Protein AF-A0A366E8A3-F1 (afdb_monomer)

Mean predicted aligned error: 4.55 Å

Radius of gyration: 19.35 Å; Cα contacts (8 Å, |Δi|>4): 416; chains: 1; bounding box: 46×33×58 Å

InterPro domains:
  IPR002762 Sirohydrochlorin cobaltochelatase CbiX-like [PF01903] (9-109)
  IPR002762 Sirohydrochlorin cobaltochelatase CbiX-like [PF01903] (133-230)
  IPR050963 Sirohydrochlorin Cobaltochelatase/CbiX [PTHR33542] (3-115)

Nearest PDB structures (foldseek):
  5zta-assembly2_B  TM=9.136E-01  e=1.470E-17  Bacillus subtilis subsp. subtilis str. 168
  6jv6-assembly1_A  TM=9.075E-01  e=2.828E-16  Bacillus spizizenii
  3goq-assembly1_A  TM=7.602E-01  e=5.553E-08  Bacillus subtilis
  2xvz-assembly1_A  TM=6.887E-01  e=7.555E-08  Nitratidesulfovibrio vulgaris str. Hildenborough
  4ry0-assembly1_A  TM=3.778E-01  e=6.226E-05  Rhizobium etli CFN 42

pLDDT: mean 91.55, std 9.11, range [42.22, 98.62]

Sequence (242 aa):
MRAIIYIGHGSRNDQRNQAFINKITPIINNVSFPIQKIAFLEAKPSLMNKIDQCILEGATEIIVVPIFLLPGIHVNQDIPAIINEKKTQYPSLTVYYAPPFNDADDLIEDITERIATIPKVIGEDKAIIVISHGSRNTKALVVFERLITKLQKHLHGNSVFPAYLKSQEPSLEQCLTDLENGSYKDIIVVPHFFNTTMFPKKIETIVGEANFHHVAIAPAIEFNEKIEQVIKKQIALASKVQ

Secondary structure (DSSP, 8-state):
-EEEEEEE---S-HHHHHHHHHHHHHHHHTS--SEEEEEESSSSSBHHHHHHHHHHTT-SEEEEEE--SS--HIIIIIHHHHHHHHHHH-TT-EEEE----TT-HHHHHHHHHHHHHS---S-S-EEEEEEE---S-HHHHHHHHHHHHHHHHHSTTSEEEEEESSSSSSBHHHHHHHHHTSS--EEEEEE-SBTTSSHHHHHHHHHHT---SEEEEPPPB-SSHHHHHHHHHHHHHHHT--

Structure (mmCIF, N/CA/C/O backbone):
data_AF-A0A366E8A3-F1
#
_entry.id   AF-A0A366E8A3-F1
#
loop_
_atom_site.group_PDB
_atom_site.id
_atom_site.type_symbol
_atom_site.label_atom_id
_atom_site.label_alt_id
_atom_site.label_comp_id
_atom_site.label_asym_id
_atom_site.label_entity_id
_atom_site.label_seq_id
_atom_site.pdbx_PDB_ins_code
_atom_site.Cartn_x
_atom_site.Cartn_y
_atom_site.Cartn_z
_atom_site.occupancy
_atom_site.B_iso_or_equiv
_atom_site.auth_seq_id
_atom_site.auth_comp_id
_atom_site.auth_asym_id
_atom_site.auth_atom_id
_atom_site.pdbx_PDB_model_num
ATOM 1 N N . MET A 1 1 ? -21.690 -1.536 18.074 1.00 90.25 1 MET A N 1
ATOM 2 C CA . MET A 1 1 ? -21.484 -0.602 16.938 1.00 90.25 1 MET A CA 1
ATOM 3 C C . MET A 1 1 ? -20.059 -0.757 16.430 1.00 90.25 1 MET A C 1
ATOM 5 O O . MET A 1 1 ? -19.175 -0.976 17.253 1.00 90.25 1 MET A O 1
ATOM 9 N N . ARG A 1 2 ? -19.834 -0.673 15.112 1.00 93.69 2 ARG A N 1
ATOM 10 C CA . ARG A 1 2 ? -18.522 -0.925 14.499 1.00 93.69 2 ARG A CA 1
ATOM 11 C C . ARG A 1 2 ? -17.897 0.354 13.944 1.00 93.69 2 ARG A C 1
ATOM 13 O O . ARG A 1 2 ? -18.584 1.126 13.282 1.00 93.69 2 ARG A O 1
ATOM 20 N N . ALA A 1 3 ? -16.604 0.542 14.182 1.00 97.62 3 ALA A N 1
ATOM 21 C CA . ALA A 1 3 ? -15.810 1.632 13.624 1.00 97.62 3 ALA A CA 1
ATOM 22 C C . ALA A 1 3 ? -14.725 1.119 12.667 1.00 97.62 3 ALA A C 1
ATOM 24 O O . ALA A 1 3 ? -14.292 -0.029 12.772 1.00 97.62 3 ALA A O 1
ATOM 25 N N . ILE A 1 4 ? -14.246 1.989 11.776 1.00 98.31 4 ILE A N 1
ATOM 26 C CA . ILE A 1 4 ? -13.041 1.761 10.969 1.00 98.31 4 ILE A CA 1
ATOM 27 C C . ILE A 1 4 ? -11.968 2.783 11.336 1.00 98.31 4 ILE A C 1
ATOM 29 O O . ILE A 1 4 ? -12.243 3.979 11.450 1.00 98.31 4 ILE A O 1
ATOM 33 N N . ILE A 1 5 ? -10.729 2.312 11.477 1.00 98.62 5 ILE A N 1
ATOM 34 C CA . ILE A 1 5 ? -9.543 3.160 11.568 1.00 98.62 5 ILE A CA 1
ATOM 35 C C . ILE A 1 5 ? -8.620 2.851 10.389 1.00 98.62 5 ILE A C 1
ATOM 37 O O . ILE A 1 5 ? -8.046 1.766 10.314 1.00 98.62 5 ILE A O 1
ATOM 41 N N . TYR A 1 6 ? -8.445 3.822 9.497 1.00 98.50 6 TYR A N 1
ATOM 42 C CA . TYR A 1 6 ? -7.476 3.768 8.404 1.00 98.50 6 TYR A CA 1
ATOM 43 C C . TYR A 1 6 ? -6.125 4.251 8.916 1.00 98.50 6 TYR A C 1
ATOM 45 O O . TYR A 1 6 ? -6.011 5.394 9.364 1.00 98.50 6 TYR A O 1
ATOM 53 N N . ILE A 1 7 ? -5.108 3.395 8.869 1.00 98.25 7 ILE A N 1
ATOM 54 C CA . ILE A 1 7 ? -3.785 3.713 9.407 1.00 98.25 7 ILE A CA 1
ATOM 55 C C . ILE A 1 7 ? -2.732 3.807 8.308 1.00 98.25 7 ILE A C 1
ATOM 57 O O . ILE A 1 7 ? -2.467 2.837 7.602 1.00 98.25 7 ILE A O 1
ATOM 61 N N . GLY A 1 8 ? -2.118 4.983 8.182 1.00 95.94 8 GLY A N 1
ATOM 62 C CA . GLY A 1 8 ? -0.930 5.205 7.358 1.00 95.94 8 GLY A CA 1
ATOM 63 C C . GLY A 1 8 ? 0.358 5.205 8.186 1.00 95.94 8 GLY A C 1
ATOM 64 O O . GLY A 1 8 ? 0.331 5.218 9.416 1.00 95.94 8 GLY A O 1
ATOM 65 N N . HIS A 1 9 ? 1.509 5.253 7.516 1.00 93.19 9 HIS A N 1
ATOM 66 C CA . HIS A 1 9 ? 2.812 5.333 8.189 1.00 93.19 9 HIS A CA 1
ATOM 67 C C . HIS A 1 9 ? 2.958 6.613 9.024 1.00 93.19 9 HIS A C 1
ATOM 69 O O . HIS A 1 9 ? 3.342 6.565 10.186 1.00 93.19 9 HIS A O 1
ATOM 75 N N . GLY A 1 10 ? 2.592 7.759 8.447 1.00 91.38 10 GLY A N 1
ATOM 76 C CA . GLY A 1 10 ? 2.854 9.070 9.036 1.00 91.38 10 GLY A CA 1
ATOM 77 C C . GLY A 1 10 ? 4.256 9.580 8.716 1.00 91.38 10 GLY A C 1
ATOM 78 O O . GLY A 1 10 ? 5.196 8.818 8.493 1.00 91.38 10 GLY A O 1
ATOM 79 N N . SER A 1 11 ? 4.381 10.898 8.652 1.00 89.69 11 SER A N 1
ATOM 80 C CA . SER A 1 11 ? 5.616 11.624 8.398 1.00 89.69 11 SER A CA 1
ATOM 81 C C . SER A 1 11 ? 5.866 12.633 9.510 1.00 89.69 11 SER A C 1
ATOM 83 O O . SER A 1 11 ? 4.931 13.184 10.081 1.00 89.69 11 SER A O 1
ATOM 85 N N . ARG A 1 12 ? 7.136 12.965 9.752 1.00 89.88 12 ARG A N 1
ATOM 86 C CA . ARG A 1 12 ? 7.507 14.122 10.586 1.00 89.88 12 ARG A CA 1
ATOM 87 C C . ARG A 1 12 ? 7.116 15.462 9.951 1.00 89.88 12 ARG A C 1
ATOM 89 O O . ARG A 1 12 ? 7.162 16.485 10.618 1.00 89.88 12 ARG A O 1
ATOM 96 N N . ASN A 1 13 ? 6.792 15.469 8.655 1.00 90.00 13 ASN A N 1
ATOM 97 C CA . ASN A 1 13 ? 6.285 16.643 7.960 1.00 90.00 13 ASN A CA 1
ATOM 98 C C . ASN A 1 13 ? 4.749 16.615 7.953 1.00 90.00 13 ASN A C 1
ATOM 100 O O . ASN A 1 13 ? 4.142 15.828 7.223 1.00 90.00 13 ASN A O 1
ATOM 104 N N . ASP A 1 14 ? 4.135 17.519 8.713 1.00 90.44 14 ASP A N 1
ATOM 105 C CA . ASP A 1 14 ? 2.680 17.604 8.851 1.00 90.44 14 ASP A CA 1
ATOM 106 C C . ASP A 1 14 ? 1.952 17.937 7.546 1.00 90.44 14 ASP A C 1
ATOM 108 O O . ASP A 1 14 ? 0.846 17.448 7.327 1.00 90.44 14 ASP A O 1
ATOM 112 N N . GLN A 1 15 ? 2.578 18.668 6.617 1.00 91.19 15 GLN A N 1
ATOM 113 C CA . GLN A 1 15 ? 1.983 18.916 5.300 1.00 91.19 15 GLN A CA 1
ATOM 114 C C . GLN A 1 15 ? 1.815 17.614 4.508 1.00 91.19 15 GLN A C 1
ATOM 116 O O . GLN A 1 15 ? 0.834 17.458 3.784 1.00 91.19 15 GLN A O 1
ATOM 121 N N . ARG A 1 16 ? 2.723 16.639 4.674 1.00 89.94 16 ARG A N 1
ATOM 122 C CA . ARG A 1 16 ? 2.580 15.311 4.048 1.00 89.94 16 ARG A CA 1
ATOM 123 C C . ARG A 1 16 ? 1.467 14.496 4.691 1.00 89.94 16 ARG A C 1
ATOM 125 O O . ARG A 1 16 ? 0.736 13.814 3.977 1.00 89.94 16 ARG A O 1
ATOM 132 N N . ASN A 1 17 ? 1.316 14.589 6.012 1.00 92.75 17 ASN A N 1
ATOM 133 C CA . ASN A 1 17 ? 0.209 13.951 6.727 1.00 92.75 17 ASN A CA 1
ATOM 134 C C . ASN A 1 17 ? -1.133 14.535 6.269 1.00 92.75 17 ASN A C 1
ATOM 136 O O . ASN A 1 17 ? -2.058 13.785 5.964 1.00 92.75 17 ASN A O 1
ATOM 140 N N . GLN A 1 18 ? -1.217 15.860 6.132 1.00 93.88 18 GLN A N 1
ATOM 141 C CA . GLN A 1 18 ? -2.414 16.527 5.630 1.00 93.88 18 GLN A CA 1
ATOM 142 C C . GLN A 1 18 ? -2.702 16.169 4.169 1.00 93.88 18 GLN A C 1
ATOM 144 O O . GLN A 1 18 ? -3.848 15.900 3.823 1.00 93.88 18 GLN A O 1
ATOM 149 N N . ALA A 1 19 ? -1.678 16.100 3.313 1.00 92.31 19 ALA A N 1
ATOM 150 C CA . ALA A 1 19 ? -1.839 15.655 1.931 1.00 92.31 19 ALA A CA 1
ATOM 151 C C . ALA A 1 19 ? -2.367 14.214 1.854 1.00 92.31 19 ALA A C 1
ATOM 153 O O . ALA A 1 19 ? -3.270 13.940 1.069 1.00 92.31 19 ALA A O 1
ATOM 154 N N . PHE A 1 20 ? -1.861 13.3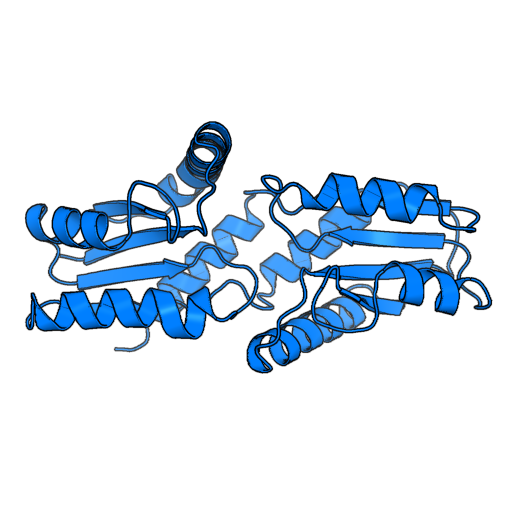05 2.696 1.00 93.50 20 PHE A N 1
ATOM 155 C CA . PHE A 1 20 ? -2.395 11.946 2.806 1.00 93.50 20 PHE A CA 1
ATOM 156 C C . PHE A 1 20 ? -3.871 11.953 3.226 1.00 93.50 20 PHE A C 1
ATOM 158 O O . PHE A 1 20 ? -4.682 11.312 2.565 1.00 93.50 20 PHE A O 1
ATOM 165 N N . ILE A 1 21 ? -4.233 12.714 4.269 1.00 95.44 21 ILE A N 1
ATOM 166 C CA . ILE A 1 21 ? -5.628 12.858 4.724 1.00 95.44 21 ILE A CA 1
ATOM 167 C C . ILE A 1 21 ? -6.515 13.359 3.581 1.00 95.44 21 ILE A C 1
ATOM 169 O O . ILE A 1 21 ? -7.556 12.764 3.311 1.00 95.44 21 ILE A O 1
ATOM 173 N N . ASN A 1 22 ? -6.093 14.407 2.875 1.00 95.06 22 ASN A N 1
ATOM 174 C CA . ASN A 1 22 ? -6.856 14.985 1.770 1.00 95.06 22 ASN A CA 1
ATOM 175 C C . ASN A 1 22 ? -7.056 13.982 0.626 1.00 95.06 22 ASN A C 1
ATOM 177 O O . ASN A 1 22 ? -8.129 13.953 0.034 1.00 95.06 22 ASN A O 1
ATOM 181 N N . LYS A 1 23 ? -6.048 13.150 0.330 1.00 93.94 23 LYS A N 1
ATOM 182 C CA . LYS A 1 23 ? -6.125 12.135 -0.729 1.00 93.94 23 LYS A CA 1
ATOM 183 C C . LYS A 1 23 ? -6.989 10.929 -0.344 1.00 93.94 23 LYS A C 1
ATOM 185 O O . LYS A 1 23 ? -7.715 10.420 -1.187 1.00 93.94 23 LYS A O 1
ATOM 190 N N . ILE A 1 24 ? -6.940 10.474 0.910 1.00 94.62 24 ILE A N 1
ATOM 191 C CA . ILE A 1 24 ? -7.701 9.292 1.349 1.00 94.62 24 ILE A CA 1
ATOM 192 C C . ILE A 1 24 ? -9.156 9.613 1.720 1.00 94.62 24 ILE A C 1
ATOM 194 O O . ILE A 1 24 ? -10.019 8.747 1.604 1.00 94.62 24 ILE A O 1
ATOM 198 N N . THR A 1 25 ? -9.453 10.848 2.143 1.00 95.94 25 THR A N 1
ATOM 199 C CA . THR A 1 25 ? -10.801 11.248 2.592 1.00 95.94 25 THR A CA 1
ATOM 200 C C . THR A 1 25 ? -11.899 10.967 1.551 1.00 95.94 25 THR A C 1
ATOM 202 O O . THR A 1 25 ? -12.900 10.355 1.920 1.00 95.94 25 THR A O 1
ATOM 205 N N . PRO A 1 26 ? -11.742 11.323 0.258 1.00 95.69 26 PRO A N 1
ATOM 206 C CA . PRO A 1 26 ? -12.745 11.013 -0.763 1.00 95.69 26 PRO A CA 1
ATOM 207 C C . PRO A 1 26 ? -13.031 9.513 -0.901 1.00 95.69 26 PRO A C 1
ATOM 209 O O . PRO A 1 26 ? -14.185 9.124 -1.035 1.00 95.69 26 PRO A O 1
ATOM 212 N N . ILE A 1 27 ? -11.999 8.672 -0.796 1.00 94.19 27 ILE A N 1
ATOM 213 C CA . ILE A 1 27 ? -12.127 7.213 -0.902 1.00 94.19 27 ILE A CA 1
ATOM 214 C C . ILE A 1 27 ? -12.911 6.639 0.278 1.00 94.19 27 ILE A C 1
ATOM 216 O O . ILE A 1 27 ? -13.810 5.821 0.096 1.00 94.19 27 ILE A O 1
ATOM 220 N N . ILE A 1 28 ? -12.596 7.064 1.503 1.00 94.06 28 ILE A N 1
ATOM 221 C CA . ILE A 1 28 ? -13.263 6.519 2.696 1.00 94.06 28 ILE A CA 1
ATOM 222 C C . ILE A 1 28 ? -14.695 7.043 2.844 1.00 94.06 28 ILE A C 1
ATOM 224 O O . ILE A 1 28 ? -15.533 6.365 3.430 1.00 94.06 28 ILE A O 1
ATOM 228 N N . ASN A 1 29 ? -15.018 8.195 2.247 1.00 94.75 29 ASN A N 1
ATOM 229 C CA . ASN A 1 29 ? -16.398 8.674 2.151 1.00 94.75 29 ASN A CA 1
ATOM 230 C C . ASN A 1 29 ? -17.278 7.756 1.282 1.00 94.75 29 ASN A C 1
ATOM 232 O O . ASN A 1 29 ? -18.487 7.700 1.493 1.00 94.75 29 ASN A O 1
ATOM 236 N N . ASN A 1 30 ? -16.681 6.986 0.365 1.00 93.81 30 ASN A N 1
ATOM 237 C CA . ASN A 1 30 ? -17.377 5.967 -0.429 1.00 93.81 30 ASN A CA 1
ATOM 238 C C . ASN A 1 30 ? -17.551 4.629 0.319 1.00 93.81 30 ASN A C 1
ATOM 240 O O . ASN A 1 30 ? -18.045 3.648 -0.250 1.00 93.81 30 ASN A O 1
ATOM 244 N N . VAL A 1 31 ? -17.140 4.564 1.590 1.00 91.56 31 VAL A N 1
ATOM 245 C CA . VAL A 1 31 ? -17.322 3.422 2.489 1.00 91.56 31 VAL A CA 1
ATOM 246 C C . VAL A 1 31 ? -18.363 3.793 3.546 1.00 91.56 31 VAL A C 1
ATOM 248 O O . VAL A 1 31 ? -18.169 4.708 4.340 1.00 91.56 31 VAL A O 1
ATOM 251 N N . SER A 1 32 ? -19.484 3.069 3.586 1.00 90.94 32 SER A N 1
ATOM 252 C CA . SER A 1 32 ? -20.578 3.356 4.523 1.00 90.94 32 SER A CA 1
ATOM 253 C C . SER A 1 32 ? -20.322 2.737 5.900 1.00 90.94 32 SER A C 1
ATOM 255 O O . SER A 1 32 ? -20.681 1.584 6.137 1.00 90.94 32 SER A O 1
ATOM 257 N N . PHE A 1 33 ? -19.736 3.508 6.820 1.00 91.94 33 PHE A N 1
ATOM 258 C CA . PHE A 1 33 ? -19.546 3.130 8.226 1.00 91.94 33 PHE A CA 1
ATOM 259 C C . PHE A 1 33 ? -19.920 4.275 9.177 1.00 91.94 33 PHE A C 1
ATOM 261 O O . PHE A 1 33 ? -19.624 5.429 8.869 1.00 91.94 33 PHE A O 1
ATOM 268 N N . PRO A 1 34 ? -20.520 3.975 10.349 1.00 91.00 34 PRO A N 1
ATOM 269 C CA . PRO A 1 34 ? -21.012 5.004 11.267 1.00 91.00 34 PRO A CA 1
ATOM 270 C C . PRO A 1 34 ? -19.879 5.790 11.937 1.00 91.00 34 PRO A C 1
ATOM 272 O O . PRO A 1 34 ? -20.037 6.972 12.218 1.00 91.00 34 PRO A O 1
ATOM 275 N N . ILE A 1 35 ? -18.732 5.146 12.178 1.00 97.19 35 ILE A N 1
ATOM 276 C CA . ILE A 1 35 ? -17.550 5.773 12.770 1.00 97.19 35 ILE A CA 1
ATOM 277 C C . ILE A 1 35 ? -16.345 5.442 11.896 1.00 97.19 35 ILE A C 1
ATOM 279 O O . ILE A 1 35 ? -16.004 4.273 11.706 1.00 97.19 35 ILE A O 1
ATOM 283 N N . GLN A 1 36 ? -15.685 6.478 11.386 1.00 98.12 36 GLN A N 1
ATOM 284 C CA . GLN A 1 36 ? -14.479 6.359 10.571 1.00 98.12 36 GLN A CA 1
ATOM 285 C C . GLN A 1 36 ? -13.419 7.339 11.068 1.00 98.12 36 GLN A C 1
ATOM 287 O O . GLN A 1 36 ? -13.708 8.517 11.287 1.00 98.12 36 GLN A O 1
ATOM 292 N N . LYS A 1 37 ? -12.186 6.865 11.261 1.00 98.31 37 LYS A N 1
ATOM 293 C CA . LYS A 1 37 ? -11.049 7.692 11.689 1.00 98.31 37 LYS A CA 1
ATOM 294 C C . LYS A 1 37 ? -9.823 7.417 10.825 1.00 98.31 37 LYS A C 1
ATOM 296 O O . LYS A 1 37 ? -9.598 6.294 10.388 1.00 98.31 37 LYS A O 1
ATOM 301 N N . ILE A 1 38 ? -8.993 8.441 10.648 1.00 98.38 38 ILE A N 1
ATOM 302 C CA . ILE A 1 38 ? -7.642 8.311 10.093 1.00 98.38 38 ILE A CA 1
ATOM 303 C C . ILE A 1 38 ? -6.648 8.401 11.249 1.00 98.38 38 ILE A C 1
ATOM 305 O O . ILE A 1 38 ? -6.788 9.266 12.121 1.00 98.38 38 ILE A O 1
ATOM 309 N N . ALA A 1 39 ? -5.664 7.509 11.248 1.00 98.44 39 ALA A N 1
ATOM 310 C CA . ALA A 1 39 ? -4.560 7.471 12.190 1.00 98.44 39 ALA A CA 1
ATOM 311 C C . ALA A 1 39 ? -3.222 7.319 11.458 1.00 98.44 39 ALA A C 1
ATOM 313 O O . ALA A 1 39 ? -3.156 6.887 10.305 1.00 98.44 39 ALA A O 1
ATOM 314 N N . PHE A 1 40 ? -2.144 7.626 12.164 1.00 98.00 40 PHE A N 1
ATOM 315 C CA . PHE A 1 40 ? -0.785 7.373 11.722 1.00 98.00 40 PHE A CA 1
ATOM 316 C C . PHE A 1 40 ? -0.028 6.553 12.760 1.00 98.00 40 PHE A C 1
ATOM 318 O O . PHE A 1 40 ? -0.296 6.646 13.961 1.00 98.00 40 PHE A O 1
ATOM 325 N N . LEU A 1 41 ? 0.918 5.749 12.281 1.00 96.69 41 LEU A N 1
ATOM 326 C CA . LEU A 1 41 ? 1.792 4.962 13.141 1.00 96.69 41 LEU A CA 1
ATOM 327 C C . LEU A 1 41 ? 2.869 5.840 13.798 1.00 96.69 41 LEU A C 1
ATOM 329 O O . LEU A 1 41 ? 3.029 5.811 15.013 1.00 96.69 41 LEU A O 1
ATOM 333 N N . GLU A 1 42 ? 3.557 6.663 13.005 1.00 95.06 42 GLU A N 1
ATOM 334 C CA . GLU A 1 42 ? 4.693 7.495 13.433 1.00 95.06 42 GLU A CA 1
ATOM 335 C C . GLU A 1 42 ? 4.382 9.002 13.451 1.00 95.06 42 GLU A C 1
ATOM 337 O O . GLU A 1 42 ? 5.281 9.842 13.518 1.00 95.06 42 GLU A O 1
ATOM 342 N N . ALA A 1 43 ? 3.105 9.370 13.363 1.00 95.94 43 ALA A N 1
ATOM 343 C CA . ALA A 1 43 ? 2.665 10.760 13.402 1.00 95.94 43 ALA A CA 1
ATOM 344 C C . ALA A 1 43 ? 1.349 10.907 14.172 1.00 95.94 43 ALA A C 1
ATOM 346 O O . ALA A 1 43 ? 0.784 9.941 14.689 1.00 95.94 43 ALA A O 1
ATOM 347 N N . LYS A 1 44 ? 0.854 12.144 14.260 1.00 94.75 44 LYS A N 1
ATOM 348 C CA . LYS A 1 44 ? -0.449 12.443 14.853 1.00 94.75 44 LYS A CA 1
ATOM 349 C C . LYS A 1 44 ? -1.505 12.657 13.761 1.00 94.75 44 LYS A C 1
ATOM 351 O O . LYS A 1 44 ? -1.186 13.233 12.725 1.00 94.75 44 LYS A O 1
ATOM 356 N N . PRO A 1 45 ? -2.761 12.246 14.002 1.00 96.69 45 PRO A N 1
ATOM 357 C CA . PRO A 1 45 ? -3.231 11.549 15.205 1.00 96.69 45 PRO A CA 1
ATOM 358 C C . PRO A 1 45 ? -2.774 10.079 15.268 1.00 96.69 45 PRO A C 1
ATOM 360 O O . PRO A 1 45 ? -2.768 9.395 14.252 1.00 96.69 45 PRO A O 1
ATOM 363 N N . SER A 1 46 ? -2.416 9.591 16.461 1.00 97.94 46 SER A N 1
ATOM 364 C CA . SER A 1 46 ? -1.914 8.222 16.655 1.00 97.94 46 SER A CA 1
ATOM 365 C C . SER A 1 46 ? -3.034 7.176 16.659 1.00 97.94 46 SER A C 1
ATOM 367 O O . SER A 1 46 ? -4.185 7.482 16.987 1.00 97.94 46 SER A O 1
ATOM 369 N N . LEU A 1 47 ? -2.683 5.919 16.364 1.00 98.38 47 LEU A N 1
ATOM 370 C CA . LEU A 1 47 ? -3.613 4.785 16.443 1.00 98.38 47 LEU A CA 1
ATOM 371 C C . LEU A 1 47 ? -4.243 4.639 17.833 1.00 98.38 47 LEU A C 1
ATOM 373 O O . LEU A 1 47 ? -5.459 4.498 17.931 1.00 98.38 47 LEU A O 1
ATOM 377 N N . MET A 1 48 ? -3.439 4.736 18.897 1.00 97.44 48 MET A N 1
ATOM 378 C CA . MET A 1 48 ? -3.932 4.656 20.277 1.00 97.44 48 MET A CA 1
ATOM 379 C C . MET A 1 48 ? -5.044 5.671 20.545 1.00 97.44 48 MET A C 1
ATOM 381 O O . MET A 1 48 ? -6.121 5.292 20.998 1.00 97.44 48 MET A O 1
ATOM 385 N N . ASN A 1 49 ? -4.815 6.937 20.186 1.00 97.94 49 ASN A N 1
ATOM 386 C CA . ASN A 1 49 ? -5.789 8.000 20.420 1.00 97.94 49 ASN A CA 1
ATOM 387 C C . ASN A 1 49 ? -7.068 7.788 19.602 1.00 97.94 49 ASN A C 1
ATOM 389 O O . ASN A 1 49 ? -8.156 8.137 20.053 1.00 97.94 49 ASN A O 1
ATOM 393 N N . LYS A 1 50 ? -6.959 7.246 18.382 1.00 98.44 50 LYS A N 1
ATOM 394 C CA . LYS A 1 50 ? -8.130 6.984 17.537 1.00 98.44 50 LYS A CA 1
ATOM 395 C C . LYS A 1 50 ? -8.948 5.788 18.001 1.00 98.44 50 LYS A C 1
ATOM 397 O O . LYS A 1 50 ? -10.166 5.843 17.869 1.00 98.44 50 LYS A O 1
ATOM 402 N N . ILE A 1 51 ? -8.319 4.774 18.592 1.00 98.44 51 ILE A N 1
ATOM 403 C CA . ILE A 1 51 ? -9.041 3.683 19.255 1.00 98.44 51 ILE A CA 1
ATOM 404 C C . ILE A 1 51 ? -9.887 4.241 20.405 1.00 98.44 51 ILE A C 1
ATOM 406 O O . ILE A 1 51 ? -11.090 3.993 20.434 1.00 98.44 51 ILE A O 1
ATOM 410 N N . ASP A 1 52 ? -9.304 5.075 21.272 1.00 98.12 52 ASP A N 1
ATOM 411 C CA . ASP A 1 52 ? -10.033 5.679 22.398 1.00 98.12 52 ASP A CA 1
ATOM 412 C C . ASP A 1 52 ? -11.208 6.543 21.927 1.00 98.12 52 ASP A C 1
ATOM 414 O O . ASP A 1 52 ? -12.309 6.445 22.462 1.00 98.12 52 ASP A O 1
ATOM 418 N N . GLN A 1 53 ? -11.008 7.348 20.879 1.00 98.25 53 GLN A N 1
ATOM 419 C CA . GLN A 1 53 ? -12.082 8.157 20.293 1.00 98.25 53 GLN A CA 1
ATOM 420 C C . GLN A 1 53 ? -13.224 7.300 19.738 1.00 98.25 53 GLN A C 1
ATOM 422 O O . GLN A 1 53 ? -14.383 7.625 19.970 1.00 98.25 53 GLN A O 1
ATOM 427 N N . CYS A 1 54 ? -12.923 6.196 19.044 1.00 98.31 54 CYS A N 1
ATOM 428 C CA . CYS A 1 54 ? -13.962 5.283 18.568 1.00 98.31 54 CYS A CA 1
ATOM 429 C C . CYS A 1 54 ? -14.764 4.681 19.731 1.00 98.31 54 CYS A C 1
ATOM 431 O O . CYS A 1 54 ? -15.985 4.591 19.636 1.00 98.31 54 CYS A O 1
ATOM 433 N N . ILE A 1 55 ? -14.100 4.296 20.826 1.00 97.62 55 ILE A N 1
ATOM 434 C CA . ILE A 1 55 ? -14.758 3.743 22.021 1.00 97.62 55 ILE A CA 1
ATOM 435 C C . ILE A 1 55 ? -15.663 4.790 22.678 1.00 97.62 55 ILE A C 1
ATOM 437 O O . ILE A 1 55 ? -16.808 4.485 23.001 1.00 97.62 55 ILE A O 1
ATOM 441 N N . LEU A 1 56 ? -15.183 6.029 22.830 1.00 97.50 56 LEU A N 1
ATOM 442 C CA . LEU A 1 56 ? -15.973 7.145 23.369 1.00 97.50 56 LEU A CA 1
ATOM 443 C C . LEU A 1 56 ? -17.208 7.451 22.513 1.00 97.50 56 LEU A C 1
ATOM 445 O O . LEU A 1 56 ? -18.252 7.814 23.046 1.00 97.50 56 LEU A O 1
ATOM 449 N N . GLU A 1 57 ? -17.108 7.258 21.199 1.00 97.94 57 GLU A N 1
ATOM 450 C CA . GLU A 1 57 ? -18.230 7.373 20.262 1.00 97.94 57 GLU A CA 1
ATOM 451 C C . GLU A 1 57 ? -19.144 6.132 20.261 1.00 97.94 57 GLU A C 1
ATOM 453 O O . GLU A 1 57 ? -20.118 6.099 19.518 1.00 97.94 57 GLU A O 1
ATOM 458 N N . GLY A 1 58 ? -18.879 5.127 21.105 1.00 96.88 58 GLY A N 1
ATOM 459 C CA . GLY A 1 58 ? -19.727 3.950 21.319 1.00 96.88 58 GLY A CA 1
ATOM 460 C C . GLY A 1 58 ? -19.340 2.711 20.505 1.00 96.88 58 GLY A C 1
ATOM 461 O O . GLY A 1 58 ? -20.124 1.760 20.422 1.00 96.88 58 GLY A O 1
ATOM 462 N N . ALA A 1 59 ? -18.165 2.693 19.868 1.00 97.38 59 ALA A N 1
ATOM 463 C CA . ALA A 1 59 ? -17.689 1.516 19.150 1.00 97.38 59 ALA A CA 1
ATOM 464 C C . ALA A 1 59 ? -17.341 0.376 20.121 1.00 97.38 59 ALA A C 1
ATOM 466 O O . ALA A 1 59 ? -16.526 0.526 21.026 1.00 97.38 59 ALA A O 1
ATOM 467 N N . THR A 1 60 ? -17.932 -0.792 19.882 1.00 95.88 60 THR A N 1
ATOM 468 C CA . THR A 1 60 ? -17.626 -2.058 20.575 1.00 95.88 60 THR A CA 1
ATOM 469 C C . THR A 1 60 ? -16.743 -2.965 19.719 1.00 95.88 60 THR A C 1
ATOM 471 O O . THR A 1 60 ? -16.130 -3.909 20.214 1.00 95.88 60 THR A O 1
ATOM 474 N N . GLU A 1 61 ? -16.680 -2.671 18.420 1.00 96.94 61 GLU A N 1
ATOM 475 C CA . GLU A 1 61 ? -15.863 -3.364 17.436 1.00 96.94 61 GLU A CA 1
ATOM 476 C C . GLU A 1 61 ? -15.100 -2.342 16.584 1.00 96.94 61 GLU A C 1
ATOM 478 O O . GLU A 1 61 ? -15.673 -1.339 16.153 1.00 96.94 61 GLU A O 1
ATOM 483 N N . ILE A 1 62 ? -13.826 -2.600 16.294 1.00 98.00 62 ILE A N 1
ATOM 484 C CA . ILE A 1 62 ? -12.993 -1.740 15.444 1.00 98.00 62 ILE A CA 1
ATOM 485 C C . ILE A 1 62 ? -12.333 -2.585 14.357 1.00 98.00 62 ILE A C 1
ATOM 487 O O . ILE A 1 62 ? -11.715 -3.602 14.656 1.00 98.00 62 ILE A O 1
ATOM 491 N N . ILE A 1 63 ? -12.417 -2.149 13.101 1.00 98.19 63 ILE A N 1
ATOM 492 C CA . ILE A 1 63 ? -11.588 -2.670 12.010 1.00 98.19 63 ILE A CA 1
ATOM 493 C C . ILE A 1 63 ? -10.414 -1.712 11.810 1.00 98.19 63 ILE A C 1
ATOM 495 O O . ILE A 1 63 ? -10.609 -0.548 11.461 1.00 98.19 63 ILE A O 1
ATOM 499 N N . VAL A 1 64 ? -9.193 -2.196 12.011 1.00 98.44 64 VAL A N 1
ATOM 500 C CA . VAL A 1 64 ? -7.971 -1.455 11.681 1.00 98.44 64 VAL A CA 1
ATOM 501 C C . VAL A 1 64 ? -7.542 -1.831 10.265 1.00 98.44 64 VAL A C 1
ATOM 503 O O . VAL A 1 64 ? -7.296 -3.004 9.984 1.00 98.44 64 VAL A O 1
ATOM 506 N N . VAL A 1 65 ? -7.461 -0.839 9.376 1.00 98.25 65 VAL A N 1
ATOM 507 C CA . VAL A 1 65 ? -7.161 -1.010 7.948 1.00 98.25 65 VAL A CA 1
ATOM 508 C C . VAL A 1 65 ? -5.818 -0.355 7.619 1.00 98.25 65 VAL A C 1
ATOM 510 O O . VAL A 1 65 ? -5.740 0.877 7.555 1.00 98.25 65 VAL A O 1
ATOM 513 N N . PRO A 1 66 ? -4.741 -1.138 7.435 1.00 97.81 66 PRO A N 1
ATOM 514 C CA . PRO A 1 66 ? -3.433 -0.595 7.105 1.00 97.81 66 PRO A CA 1
ATOM 515 C C . PRO A 1 66 ? -3.362 -0.151 5.639 1.00 97.81 66 PRO A C 1
ATOM 517 O O . PRO A 1 66 ? -3.416 -0.960 4.716 1.00 97.81 66 PRO A O 1
ATOM 520 N N . ILE A 1 67 ? -3.129 1.145 5.425 1.00 96.81 67 ILE A N 1
ATOM 521 C CA . ILE A 1 67 ? -2.846 1.747 4.115 1.00 96.81 67 ILE A CA 1
ATOM 522 C C . ILE A 1 67 ? -1.355 1.584 3.804 1.00 96.81 67 ILE A C 1
ATOM 524 O O . ILE A 1 67 ? -0.572 2.534 3.779 1.00 96.81 67 ILE A O 1
ATOM 528 N N . PHE A 1 68 ? -0.953 0.325 3.652 1.00 95.56 68 PHE A N 1
ATOM 529 C CA . PHE A 1 68 ? 0.422 -0.104 3.425 1.00 95.56 68 PHE A CA 1
ATOM 530 C C . PHE A 1 68 ? 0.467 -1.049 2.231 1.00 95.56 68 PHE A C 1
ATOM 532 O O . PHE A 1 68 ? -0.420 -1.882 2.065 1.00 95.56 68 PHE A O 1
ATOM 539 N N . LEU A 1 69 ? 1.521 -0.944 1.422 1.00 95.56 69 LEU A N 1
ATOM 540 C CA . LEU A 1 69 ? 1.674 -1.781 0.233 1.00 95.56 69 LEU A CA 1
ATOM 541 C C . LEU A 1 69 ? 2.110 -3.208 0.580 1.00 95.56 69 LEU A C 1
ATOM 543 O O . LEU A 1 69 ? 1.532 -4.170 0.093 1.00 95.56 69 LEU A O 1
ATOM 547 N N . LEU A 1 70 ? 3.081 -3.351 1.484 1.00 95.06 70 LEU A N 1
ATOM 548 C CA . LEU A 1 70 ? 3.684 -4.636 1.837 1.00 95.06 70 LEU A CA 1
ATOM 549 C C . LEU A 1 70 ? 3.598 -4.912 3.347 1.00 95.06 70 LEU A C 1
ATOM 551 O O . LEU A 1 70 ? 3.592 -3.970 4.150 1.00 95.06 70 LEU A O 1
ATOM 555 N N . PRO A 1 71 ? 3.594 -6.191 3.769 1.00 93.50 71 PRO A N 1
ATOM 556 C CA . PRO A 1 71 ? 3.533 -6.582 5.173 1.00 93.50 71 PRO A CA 1
ATOM 557 C C . PRO A 1 71 ? 4.921 -6.480 5.826 1.00 93.50 71 PRO A C 1
ATOM 559 O O . PRO A 1 71 ? 5.574 -7.482 6.115 1.00 93.50 71 PRO A O 1
ATOM 562 N N . GLY A 1 72 ? 5.402 -5.254 6.033 1.00 90.69 72 GLY A N 1
ATOM 563 C CA . GLY A 1 72 ? 6.661 -4.978 6.734 1.00 90.69 72 GLY A CA 1
ATOM 564 C C . GLY A 1 72 ? 6.583 -5.199 8.253 1.00 90.69 72 GLY A C 1
ATOM 565 O O . GLY A 1 72 ? 5.612 -5.750 8.774 1.00 90.69 72 GLY A O 1
ATOM 566 N N . ILE A 1 73 ? 7.612 -4.744 8.980 1.00 89.94 73 ILE A N 1
ATOM 567 C CA . ILE A 1 73 ? 7.658 -4.794 10.458 1.00 89.94 73 ILE A CA 1
ATOM 568 C C . ILE A 1 73 ? 6.470 -4.034 11.060 1.00 89.94 73 ILE A C 1
ATOM 570 O O . ILE A 1 73 ? 5.736 -4.608 11.856 1.00 89.94 73 ILE A O 1
ATOM 574 N N . HIS A 1 74 ? 6.198 -2.820 10.577 1.00 91.81 74 HIS A N 1
ATOM 575 C CA . HIS A 1 74 ? 5.071 -1.992 11.018 1.00 91.81 74 HIS A CA 1
ATOM 576 C C . HIS A 1 74 ? 3.723 -2.718 10.996 1.00 91.81 74 HIS A C 1
ATOM 578 O O . HIS A 1 74 ? 2.976 -2.704 11.971 1.00 91.81 74 HIS A O 1
ATOM 584 N N . VAL A 1 75 ? 3.430 -3.402 9.891 1.00 93.75 75 VAL A N 1
ATOM 585 C CA . VAL A 1 75 ? 2.160 -4.111 9.703 1.00 93.75 75 VAL A CA 1
ATOM 586 C C . VAL A 1 75 ? 2.103 -5.387 10.546 1.00 93.75 75 VAL A C 1
ATOM 588 O O . VAL A 1 75 ? 1.042 -5.731 11.057 1.00 93.75 75 VAL A O 1
ATOM 591 N N . ASN A 1 76 ? 3.220 -6.100 10.697 1.00 92.75 76 ASN A N 1
ATOM 592 C CA . ASN A 1 76 ? 3.242 -7.406 11.359 1.00 92.75 76 ASN A CA 1
ATOM 593 C C . ASN A 1 76 ? 3.517 -7.354 12.867 1.00 92.75 76 ASN A C 1
ATOM 595 O O . ASN A 1 76 ? 3.295 -8.359 13.538 1.00 92.75 76 ASN A O 1
ATOM 599 N N . GLN A 1 77 ? 4.049 -6.247 13.384 1.00 94.25 77 GLN A N 1
ATOM 600 C CA . GLN A 1 77 ? 4.521 -6.147 14.767 1.00 94.25 77 GLN A CA 1
ATOM 601 C C . GLN A 1 77 ? 3.995 -4.883 15.444 1.00 94.25 77 GLN A C 1
ATOM 603 O O . GLN A 1 77 ? 3.232 -4.996 16.399 1.00 94.25 77 GLN A O 1
ATOM 608 N N . ASP A 1 78 ? 4.319 -3.698 14.921 1.00 96.56 78 ASP A N 1
ATOM 609 C CA . ASP A 1 78 ? 4.052 -2.439 15.633 1.00 96.56 78 ASP A CA 1
ATOM 610 C C . ASP A 1 78 ? 2.551 -2.146 15.771 1.00 96.56 78 ASP A C 1
ATOM 612 O O . ASP A 1 78 ? 2.061 -1.867 16.865 1.00 96.56 78 ASP A O 1
ATOM 616 N N . ILE A 1 79 ? 1.790 -2.265 14.678 1.00 97.94 79 ILE A N 1
ATOM 617 C CA . ILE A 1 79 ? 0.333 -2.067 14.702 1.00 97.94 79 ILE A CA 1
ATOM 618 C C . ILE A 1 79 ? -0.354 -3.130 15.584 1.00 97.94 79 ILE A C 1
ATOM 620 O O . ILE A 1 79 ? -1.131 -2.747 16.464 1.00 97.94 79 ILE A O 1
ATOM 624 N N . PRO A 1 80 ? -0.067 -4.443 15.435 1.00 97.44 80 PRO A N 1
ATOM 625 C CA . PRO A 1 80 ? -0.574 -5.464 16.351 1.00 97.44 80 PRO A CA 1
ATOM 626 C C . PRO A 1 80 ? -0.233 -5.226 17.826 1.00 97.44 80 PRO A C 1
ATOM 628 O O . PRO A 1 80 ? -1.084 -5.465 18.680 1.00 97.44 80 PRO A O 1
ATOM 631 N N . ALA A 1 81 ? 0.970 -4.738 18.141 1.00 97.88 81 ALA A N 1
ATOM 632 C CA . ALA A 1 81 ? 1.365 -4.433 19.515 1.00 97.88 81 ALA A CA 1
ATOM 633 C C . ALA A 1 81 ? 0.471 -3.341 20.123 1.00 97.88 81 ALA A C 1
ATOM 635 O O . ALA A 1 81 ? -0.081 -3.542 21.204 1.00 97.88 81 ALA A O 1
ATOM 636 N N . ILE A 1 82 ? 0.231 -2.252 19.384 1.00 97.94 82 ILE A N 1
ATOM 637 C CA . ILE A 1 82 ? -0.680 -1.175 19.804 1.00 97.94 82 ILE A CA 1
ATOM 638 C C . ILE A 1 82 ? -2.111 -1.701 20.000 1.00 97.94 82 ILE A C 1
ATOM 640 O O . ILE A 1 82 ? -2.792 -1.344 20.964 1.00 97.94 82 ILE A O 1
ATOM 644 N N . ILE A 1 83 ? -2.586 -2.566 19.098 1.00 97.81 83 ILE A N 1
ATOM 645 C CA . ILE A 1 83 ? -3.913 -3.186 19.215 1.00 97.81 83 ILE A CA 1
ATOM 646 C C . ILE A 1 83 ? -4.003 -4.043 20.488 1.00 97.81 83 ILE A C 1
ATOM 648 O O . ILE A 1 83 ? -4.996 -3.958 21.211 1.00 97.81 83 ILE A O 1
ATOM 652 N N . ASN A 1 84 ? -2.986 -4.856 20.780 1.00 97.62 84 ASN A N 1
ATOM 653 C CA . ASN A 1 84 ? -2.962 -5.735 21.953 1.00 97.62 84 ASN A CA 1
ATOM 654 C C . ASN A 1 84 ? -2.898 -4.954 23.272 1.00 97.62 84 ASN A C 1
ATOM 656 O O . ASN A 1 84 ? -3.567 -5.325 24.240 1.00 97.62 84 ASN A O 1
ATOM 660 N N . GLU A 1 85 ? -2.159 -3.846 23.301 1.00 97.62 85 GLU A N 1
ATOM 661 C CA . GLU A 1 85 ? -2.147 -2.925 24.438 1.00 97.62 85 GLU A CA 1
ATOM 662 C C . GLU A 1 85 ? -3.560 -2.389 24.713 1.00 97.62 85 GLU A C 1
ATOM 664 O O . GLU A 1 85 ? -4.068 -2.485 25.833 1.00 97.62 85 GLU A O 1
ATOM 669 N N . LYS A 1 86 ? -4.267 -1.937 23.669 1.00 96.50 86 LYS A N 1
ATOM 670 C CA . LYS A 1 86 ? -5.647 -1.452 23.805 1.00 96.50 86 LYS A CA 1
ATOM 671 C C . LYS A 1 86 ? -6.649 -2.539 24.178 1.00 96.50 86 LYS A C 1
ATOM 673 O O . LYS A 1 86 ? -7.559 -2.259 24.950 1.00 96.50 86 LYS A O 1
ATOM 678 N N . LYS A 1 87 ? -6.475 -3.778 23.712 1.00 95.94 87 LYS A N 1
ATOM 679 C CA . LYS A 1 87 ? -7.300 -4.915 24.161 1.00 95.94 87 LYS A CA 1
ATOM 680 C C . LYS A 1 87 ? -7.100 -5.229 25.643 1.00 95.94 87 LYS A C 1
ATOM 682 O O . LYS A 1 87 ? -8.059 -5.588 26.314 1.00 95.94 87 LYS A O 1
ATOM 687 N N . THR A 1 88 ? -5.886 -5.053 26.164 1.00 96.69 88 THR A N 1
ATOM 688 C CA . THR A 1 88 ? -5.623 -5.190 27.607 1.00 96.69 88 THR A CA 1
ATOM 689 C C . THR A 1 88 ? -6.347 -4.103 28.404 1.00 96.69 88 THR A C 1
ATOM 691 O O . THR A 1 88 ? -6.931 -4.390 29.446 1.00 96.69 88 THR A O 1
ATOM 694 N N . GLN A 1 89 ? -6.359 -2.866 27.896 1.00 96.69 89 GLN A N 1
ATOM 695 C CA . GLN A 1 89 ? -7.067 -1.744 28.521 1.00 96.69 89 GLN A CA 1
ATOM 696 C C . GLN A 1 89 ? -8.600 -1.875 28.425 1.00 96.69 89 GLN A C 1
ATOM 698 O O . GLN A 1 89 ? -9.311 -1.476 29.347 1.00 96.69 89 GLN A O 1
ATOM 703 N N . TYR A 1 90 ? -9.110 -2.449 27.331 1.00 96.69 90 TYR A N 1
ATOM 704 C CA . TYR A 1 90 ? -10.537 -2.612 27.048 1.00 96.69 90 TYR A CA 1
ATOM 705 C C . TYR A 1 90 ? -10.860 -4.068 26.661 1.00 96.69 90 TYR A C 1
ATOM 707 O O . TYR A 1 90 ? -11.019 -4.363 25.476 1.00 96.69 90 TYR A O 1
ATOM 715 N N . PRO A 1 91 ? -11.002 -4.994 27.629 1.00 95.12 91 PRO A N 1
ATOM 716 C CA . PRO A 1 91 ? -11.155 -6.427 27.340 1.00 95.12 91 PRO A CA 1
ATOM 717 C C . PRO A 1 91 ? -12.407 -6.810 26.538 1.00 95.12 91 PRO A C 1
ATOM 719 O O . PRO A 1 91 ? -12.433 -7.858 25.899 1.00 95.12 91 PRO A O 1
ATOM 722 N N . SER A 1 92 ? -13.451 -5.976 26.558 1.00 95.25 92 SER A N 1
ATOM 723 C CA . SER A 1 92 ? -14.676 -6.167 25.769 1.00 95.25 92 SER A CA 1
ATOM 724 C C . SER A 1 92 ? -14.569 -5.650 24.328 1.00 95.25 92 SER A C 1
ATOM 726 O O . SER A 1 92 ? -15.476 -5.882 23.527 1.00 95.25 92 SER A O 1
ATOM 728 N N . LEU A 1 93 ? -13.483 -4.950 23.981 1.00 96.31 93 LEU A N 1
ATOM 729 C CA . LEU A 1 93 ? -13.264 -4.411 22.646 1.00 96.31 93 LEU A CA 1
ATOM 730 C C . LEU A 1 93 ? -12.850 -5.521 21.680 1.00 96.31 93 LEU A C 1
ATOM 732 O O . LEU A 1 93 ? -11.770 -6.107 21.788 1.00 96.31 93 LEU A O 1
ATOM 736 N N . THR A 1 94 ? -13.659 -5.732 20.647 1.00 96.50 94 THR A N 1
ATOM 737 C CA . THR A 1 94 ? -13.260 -6.591 19.532 1.00 96.50 94 THR A CA 1
ATOM 738 C C . THR A 1 94 ? -12.508 -5.762 18.498 1.00 96.50 94 THR A C 1
ATOM 740 O O . THR A 1 94 ? -13.015 -4.759 18.003 1.00 96.50 94 THR A O 1
ATOM 743 N N . VAL A 1 95 ? -11.289 -6.175 18.145 1.00 96.88 95 VAL A N 1
ATOM 744 C CA . VAL A 1 95 ? -10.519 -5.525 17.073 1.00 96.88 95 VAL A CA 1
ATOM 745 C C . VAL A 1 95 ? -10.207 -6.535 15.985 1.00 96.88 95 VAL A C 1
ATOM 747 O O . VAL A 1 95 ? -9.536 -7.538 16.251 1.00 96.88 95 VAL A O 1
ATOM 750 N N . TYR A 1 96 ? -10.669 -6.219 14.779 1.00 97.00 96 TYR A N 1
ATOM 751 C CA . TYR A 1 96 ? -10.350 -6.886 13.527 1.00 97.00 96 TYR A CA 1
ATOM 752 C C . TYR A 1 96 ? -9.200 -6.149 12.847 1.00 97.00 96 TYR A C 1
ATOM 754 O O . TYR A 1 96 ? -9.154 -4.918 12.847 1.00 97.00 96 TYR A O 1
ATOM 762 N N . TYR A 1 97 ? -8.279 -6.895 12.247 1.00 97.00 97 TYR A N 1
ATOM 763 C CA . TYR A 1 97 ? -7.134 -6.322 11.553 1.00 97.00 97 TYR A CA 1
ATOM 764 C C . TYR A 1 97 ? -7.127 -6.769 10.098 1.00 97.00 97 TYR A C 1
ATOM 766 O O . TYR A 1 97 ? -7.057 -7.964 9.811 1.00 97.00 97 TYR A O 1
ATOM 774 N N . ALA A 1 98 ? -7.249 -5.809 9.184 1.00 97.12 98 ALA A N 1
ATOM 775 C CA . ALA A 1 98 ? -7.237 -6.086 7.759 1.00 97.12 98 ALA A CA 1
ATOM 776 C C . ALA A 1 98 ? -5.803 -6.321 7.253 1.00 97.12 98 ALA A C 1
ATOM 778 O O . ALA A 1 98 ? -4.853 -5.760 7.807 1.00 97.12 98 ALA A O 1
ATOM 779 N N . PRO A 1 99 ? -5.618 -7.127 6.194 1.00 95.38 99 PRO A N 1
ATOM 780 C CA . PRO A 1 99 ? -4.314 -7.241 5.556 1.00 95.38 99 PRO A CA 1
ATOM 781 C C . PRO A 1 99 ? -3.920 -5.914 4.876 1.00 95.38 99 PRO A C 1
ATOM 783 O O . PRO A 1 99 ? -4.802 -5.133 4.514 1.00 95.38 99 PRO A O 1
ATOM 786 N N . PRO A 1 100 ? -2.617 -5.663 4.647 1.00 96.44 100 PRO A N 1
ATOM 787 C CA . PRO A 1 100 ? -2.168 -4.582 3.767 1.00 96.44 100 PRO A CA 1
ATOM 788 C C . PRO A 1 100 ? -2.520 -4.899 2.301 1.00 96.44 100 PRO A C 1
ATOM 790 O O . PRO A 1 100 ? -3.169 -5.904 1.997 1.00 96.44 100 PRO A O 1
ATOM 793 N N . PHE A 1 101 ? -2.121 -4.034 1.369 1.00 97.19 101 PHE A N 1
ATOM 794 C CA . PHE A 1 101 ? -2.523 -4.119 -0.042 1.00 97.19 101 PHE A CA 1
ATOM 795 C C . PHE A 1 101 ? -1.946 -5.364 -0.715 1.00 97.19 101 PHE A C 1
ATOM 797 O O . PHE A 1 101 ? -2.628 -5.995 -1.518 1.00 97.19 101 PHE A O 1
ATOM 804 N N . ASN A 1 102 ? -0.740 -5.767 -0.309 1.00 96.00 102 ASN A N 1
ATOM 805 C CA . ASN A 1 102 ? -0.035 -6.928 -0.827 1.00 96.00 102 ASN A CA 1
ATOM 806 C C . ASN A 1 102 ? 0.013 -6.889 -2.366 1.00 96.00 102 ASN A C 1
ATOM 808 O O . ASN A 1 102 ? 0.391 -5.892 -2.970 1.00 96.00 102 ASN A O 1
ATOM 812 N N . ASP A 1 103 ? -0.388 -7.986 -2.989 1.00 96.25 103 ASP A N 1
ATOM 813 C CA . ASP A 1 103 ? -0.470 -8.232 -4.418 1.00 96.25 103 ASP A CA 1
ATOM 814 C C . ASP A 1 103 ? -1.935 -8.290 -4.886 1.00 96.25 103 ASP A C 1
ATOM 816 O O . ASP A 1 103 ? -2.304 -9.163 -5.674 1.00 96.25 103 ASP A O 1
ATOM 820 N N . ALA A 1 104 ? -2.793 -7.416 -4.345 1.00 97.38 104 ALA A N 1
ATOM 821 C CA . ALA A 1 104 ? -4.200 -7.321 -4.736 1.00 97.38 104 ALA A CA 1
ATOM 822 C C . ALA A 1 104 ? -4.348 -7.074 -6.245 1.00 97.38 104 ALA A C 1
ATOM 824 O O . ALA A 1 104 ? -3.620 -6.264 -6.813 1.00 97.38 104 ALA A O 1
ATOM 825 N N . ASP A 1 105 ? -5.313 -7.737 -6.883 1.00 97.25 105 ASP A N 1
ATOM 826 C CA . ASP A 1 105 ? -5.453 -7.688 -8.343 1.00 97.25 105 ASP A CA 1
ATOM 827 C C . ASP A 1 105 ? -5.754 -6.266 -8.849 1.00 97.25 105 ASP A C 1
ATOM 829 O O . ASP A 1 105 ? -5.157 -5.842 -9.832 1.00 97.25 105 ASP A O 1
ATOM 833 N N . ASP A 1 106 ? -6.541 -5.460 -8.123 1.00 98.00 106 ASP A N 1
ATOM 834 C CA . ASP A 1 106 ? -6.783 -4.058 -8.510 1.00 98.00 106 ASP A CA 1
ATOM 835 C C . ASP A 1 106 ? -5.498 -3.209 -8.438 1.00 98.00 106 ASP A C 1
ATOM 837 O O . ASP A 1 106 ? -5.337 -2.259 -9.197 1.00 98.00 106 ASP A O 1
ATOM 841 N N . LEU A 1 107 ? -4.546 -3.558 -7.561 1.00 97.69 107 LEU A N 1
ATOM 842 C CA . LEU A 1 107 ? -3.236 -2.901 -7.516 1.00 97.69 107 LEU A CA 1
ATOM 843 C C . LEU A 1 107 ? -2.353 -3.321 -8.700 1.00 97.69 107 LEU A C 1
ATOM 845 O O . LEU A 1 107 ? -1.585 -2.510 -9.210 1.00 97.69 107 LEU A O 1
ATOM 849 N N . ILE A 1 108 ? -2.459 -4.575 -9.148 1.00 97.44 108 ILE A N 1
ATOM 850 C CA . ILE A 1 108 ? -1.798 -5.048 -10.373 1.00 97.44 108 ILE A CA 1
ATOM 851 C C . ILE A 1 108 ? -2.358 -4.307 -11.594 1.00 97.44 108 ILE A C 1
ATOM 853 O O . ILE A 1 108 ? -1.587 -3.882 -12.458 1.00 97.44 108 ILE A O 1
ATOM 857 N N . GLU A 1 109 ? -3.676 -4.105 -11.644 1.00 96.81 109 GLU A N 1
ATOM 858 C CA . GLU A 1 109 ? -4.340 -3.308 -12.678 1.00 96.81 109 GLU A CA 1
ATOM 859 C C . GLU A 1 109 ? -3.877 -1.845 -12.646 1.00 96.81 109 GLU A C 1
ATOM 861 O O . GLU A 1 109 ? -3.451 -1.341 -13.681 1.00 96.81 109 GLU A O 1
ATOM 866 N N . ASP A 1 110 ? -3.835 -1.196 -11.473 1.00 97.12 110 ASP A N 1
ATOM 867 C CA . ASP A 1 110 ? -3.286 0.165 -11.316 1.00 97.12 110 ASP A CA 1
ATOM 868 C C . ASP A 1 110 ? -1.856 0.276 -11.862 1.00 97.12 110 ASP A C 1
ATOM 870 O O . ASP A 1 110 ? -1.530 1.191 -12.619 1.00 97.12 110 ASP A O 1
ATOM 874 N N . ILE A 1 111 ? -0.989 -0.675 -11.500 1.00 96.12 111 ILE A N 1
ATOM 875 C CA . ILE A 1 111 ? 0.392 -0.705 -11.985 1.00 96.12 111 ILE A CA 1
ATOM 876 C C . ILE A 1 111 ? 0.423 -0.831 -13.513 1.00 96.12 111 ILE A C 1
ATOM 878 O O . ILE A 1 111 ? 1.176 -0.115 -14.176 1.00 96.12 111 ILE A O 1
ATOM 882 N N . THR A 1 112 ? -0.400 -1.716 -14.072 1.00 94.56 112 THR A N 1
ATOM 883 C CA . THR A 1 112 ? -0.474 -1.967 -15.517 1.00 94.56 112 THR A CA 1
ATOM 884 C C . THR A 1 112 ? -0.966 -0.734 -16.274 1.00 94.56 112 THR A C 1
ATOM 886 O O . THR A 1 112 ? -0.370 -0.353 -17.282 1.00 94.56 112 THR A O 1
ATOM 889 N N . GLU A 1 113 ? -1.995 -0.059 -15.761 1.00 94.25 113 GLU A N 1
ATOM 890 C CA . GLU A 1 113 ? -2.523 1.184 -16.325 1.00 94.25 113 GLU A CA 1
ATOM 891 C C . GLU A 1 113 ? -1.471 2.298 -16.291 1.00 94.25 113 GLU A C 1
ATOM 893 O O . GLU A 1 113 ? -1.235 2.948 -17.309 1.00 94.25 113 GLU A O 1
ATOM 898 N N . ARG A 1 114 ? -0.750 2.471 -15.175 1.00 93.81 114 ARG A N 1
ATOM 899 C CA . ARG A 1 114 ? 0.335 3.464 -15.076 1.00 93.81 114 ARG A CA 1
ATOM 900 C C . ARG A 1 114 ? 1.463 3.198 -16.064 1.00 93.81 114 ARG A C 1
ATOM 902 O O . ARG A 1 114 ? 1.948 4.141 -16.685 1.00 93.81 114 ARG A O 1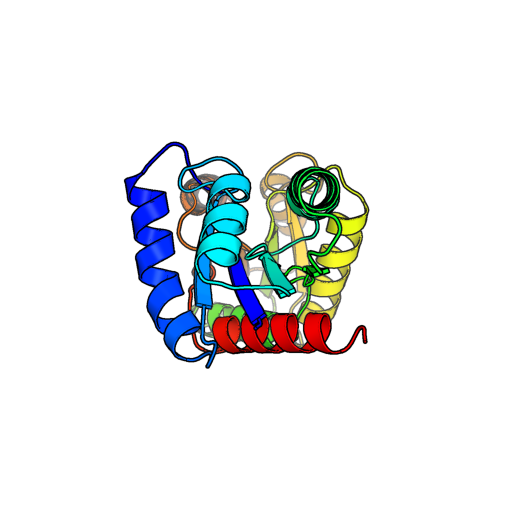
ATOM 909 N N . ILE A 1 115 ? 1.851 1.940 -16.257 1.00 92.06 115 ILE A N 1
ATOM 910 C CA . ILE A 1 115 ? 2.833 1.564 -17.283 1.00 92.06 115 ILE A CA 1
ATOM 911 C C . ILE A 1 115 ? 2.315 1.930 -18.682 1.00 92.06 115 ILE A C 1
ATOM 913 O O . ILE A 1 115 ? 3.077 2.452 -19.490 1.00 92.06 115 ILE A O 1
ATOM 917 N N . ALA A 1 116 ? 1.028 1.712 -18.963 1.00 89.69 116 ALA A N 1
ATOM 918 C CA . ALA A 1 116 ? 0.424 2.022 -20.260 1.00 89.69 116 ALA A CA 1
ATOM 919 C C . ALA A 1 116 ? 0.326 3.532 -20.564 1.00 89.69 116 ALA A C 1
ATOM 921 O O . ALA A 1 116 ? 0.244 3.904 -21.734 1.00 89.69 116 ALA A O 1
ATOM 922 N N . THR A 1 117 ? 0.355 4.403 -19.545 1.00 90.31 117 THR A N 1
ATOM 923 C CA . THR A 1 117 ? 0.403 5.868 -19.744 1.00 90.31 117 THR A CA 1
ATOM 924 C C . THR A 1 117 ? 1.756 6.374 -20.230 1.00 90.31 117 THR A C 1
ATOM 926 O O . THR A 1 117 ? 1.834 7.480 -20.766 1.00 90.31 117 THR A O 1
ATOM 929 N N . ILE A 1 118 ? 2.821 5.587 -20.054 1.00 86.69 118 ILE A N 1
ATOM 930 C CA . ILE A 1 118 ? 4.132 5.945 -20.579 1.00 86.69 118 ILE A CA 1
ATOM 931 C C . ILE A 1 118 ? 4.058 5.839 -22.103 1.00 86.69 118 ILE A C 1
ATOM 933 O O . ILE A 1 118 ? 3.695 4.769 -22.607 1.00 86.69 118 ILE A O 1
ATOM 937 N N . PRO A 1 119 ? 4.354 6.932 -22.843 1.00 70.31 119 PRO A N 1
ATOM 938 C CA . PRO A 1 119 ? 4.346 6.917 -24.299 1.00 70.31 119 PRO A CA 1
ATOM 939 C C . PRO A 1 119 ? 5.100 5.690 -24.784 1.00 70.31 119 PRO A C 1
ATOM 941 O O . PRO A 1 119 ? 6.157 5.397 -24.227 1.00 70.31 119 PRO A O 1
ATOM 944 N N . LYS A 1 120 ? 4.540 4.963 -25.765 1.00 61.31 120 LYS A N 1
ATOM 945 C CA . LYS A 1 120 ? 5.157 3.749 -26.316 1.00 61.31 120 LYS A CA 1
ATOM 946 C C . LYS A 1 120 ? 6.637 4.016 -26.544 1.00 61.31 120 LYS A C 1
ATOM 948 O O . LYS A 1 120 ? 7.001 4.681 -27.513 1.00 61.31 120 LYS A O 1
ATOM 953 N N . VAL A 1 121 ? 7.464 3.482 -25.655 1.00 53.47 121 VAL A N 1
ATOM 954 C CA . VAL A 1 121 ? 8.873 3.366 -25.951 1.00 53.47 121 VAL A CA 1
ATOM 955 C C . VAL A 1 121 ? 8.955 2.405 -27.131 1.00 53.47 121 VAL A C 1
ATOM 957 O O . VAL A 1 121 ? 8.230 1.405 -27.183 1.00 53.47 121 VAL A O 1
ATOM 960 N N . ILE A 1 122 ? 9.652 2.837 -28.170 1.00 47.34 122 ILE A N 1
ATOM 961 C CA . ILE A 1 122 ? 9.583 2.254 -29.504 1.00 47.34 122 ILE A CA 1
ATOM 962 C C . ILE A 1 122 ? 10.365 0.931 -29.490 1.00 47.34 122 ILE A C 1
ATOM 964 O O . ILE A 1 122 ? 11.554 0.921 -29.780 1.00 47.34 122 ILE A O 1
ATOM 968 N N . GLY A 1 123 ? 9.696 -0.193 -29.207 1.00 54.19 123 GLY A N 1
ATOM 969 C CA . GLY A 1 123 ? 10.298 -1.526 -29.330 1.00 54.19 123 GLY A CA 1
ATOM 970 C C . GLY A 1 123 ? 9.480 -2.669 -28.718 1.00 54.19 123 GLY A C 1
ATOM 971 O O . GLY A 1 123 ? 8.692 -2.463 -27.796 1.00 54.19 123 GLY A O 1
ATOM 972 N N . GLU A 1 124 ? 9.674 -3.885 -29.243 1.00 59.84 124 GLU A N 1
ATOM 973 C CA . GLU A 1 124 ? 9.194 -5.149 -28.648 1.00 59.84 124 GLU A CA 1
ATOM 974 C C . GLU A 1 124 ? 10.111 -5.625 -27.494 1.00 59.84 124 GLU A C 1
ATOM 976 O O . GLU A 1 124 ? 9.701 -6.445 -26.679 1.00 59.84 124 GLU A O 1
ATOM 981 N N . ASP A 1 125 ? 11.306 -5.032 -27.357 1.00 71.19 125 ASP A N 1
ATOM 982 C CA . ASP A 1 125 ? 12.363 -5.425 -26.414 1.00 71.19 125 ASP A CA 1
ATOM 983 C C . ASP A 1 125 ? 12.463 -4.473 -25.201 1.00 71.19 125 ASP A C 1
ATOM 985 O O . ASP A 1 125 ? 13.474 -3.786 -25.008 1.00 71.19 125 ASP A O 1
ATOM 989 N N . LYS A 1 126 ? 11.413 -4.407 -24.371 1.00 83.69 126 LYS A N 1
ATOM 990 C CA . LYS A 1 126 ? 11.383 -3.554 -23.164 1.00 83.69 126 LYS A CA 1
ATOM 991 C C . LYS A 1 126 ? 11.422 -4.354 -21.861 1.00 83.69 126 LYS A C 1
ATOM 993 O O . LYS A 1 126 ? 10.741 -5.372 -21.717 1.00 83.69 126 LYS A O 1
ATOM 998 N N . ALA A 1 127 ? 12.183 -3.855 -20.890 1.00 91.88 127 ALA A N 1
ATOM 999 C CA . ALA A 1 127 ? 12.204 -4.379 -19.528 1.00 91.88 127 ALA A CA 1
ATOM 1000 C C . ALA A 1 127 ? 11.507 -3.419 -18.560 1.00 91.88 127 ALA A C 1
ATOM 1002 O O . ALA A 1 127 ? 11.575 -2.194 -18.677 1.00 91.88 127 ALA A O 1
ATOM 1003 N N . ILE A 1 128 ? 10.813 -3.995 -17.587 1.00 94.94 128 ILE A N 1
ATOM 1004 C CA . ILE A 1 128 ? 10.050 -3.268 -16.580 1.00 94.94 128 ILE A CA 1
ATOM 1005 C C . ILE A 1 128 ? 10.695 -3.551 -15.232 1.00 94.94 128 ILE A C 1
ATOM 1007 O O . ILE A 1 128 ? 10.700 -4.687 -14.772 1.00 94.94 128 ILE A O 1
ATOM 1011 N N . ILE A 1 129 ? 11.226 -2.523 -14.582 1.00 96.94 129 ILE A N 1
ATOM 1012 C CA . ILE A 1 129 ? 11.810 -2.641 -13.247 1.00 96.94 129 ILE A CA 1
ATOM 1013 C C . ILE A 1 129 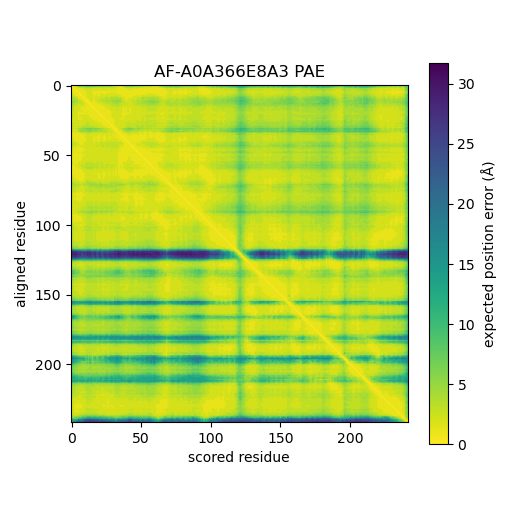? 10.794 -2.114 -12.244 1.00 96.94 129 ILE A C 1
ATOM 1015 O O . ILE A 1 129 ? 10.530 -0.915 -12.191 1.00 96.94 129 ILE A O 1
ATOM 1019 N N . VAL A 1 130 ? 10.225 -2.985 -11.419 1.00 97.56 130 VAL A N 1
ATOM 1020 C CA . VAL A 1 130 ? 9.315 -2.576 -10.345 1.00 97.56 130 VAL A CA 1
ATOM 1021 C C . VAL A 1 130 ? 10.128 -2.390 -9.077 1.00 97.56 130 VAL A C 1
ATOM 1023 O O . VAL A 1 130 ? 10.722 -3.336 -8.561 1.00 97.56 130 VAL A O 1
ATOM 1026 N N . ILE A 1 131 ? 10.143 -1.165 -8.557 1.00 96.25 131 ILE A N 1
ATOM 1027 C CA . ILE A 1 131 ? 11.020 -0.794 -7.451 1.00 96.25 131 ILE A CA 1
ATOM 1028 C C . ILE A 1 131 ? 10.254 -0.589 -6.144 1.00 96.25 131 ILE A C 1
ATOM 1030 O O . ILE A 1 131 ? 9.329 0.221 -6.072 1.00 96.25 131 ILE A O 1
ATOM 1034 N N . SER A 1 132 ? 10.674 -1.292 -5.088 1.00 94.06 132 SER A N 1
ATOM 1035 C CA . SER A 1 132 ? 10.158 -1.139 -3.719 1.00 94.06 132 SER A CA 1
ATOM 1036 C C . SER A 1 132 ? 11.230 -0.625 -2.746 1.00 94.06 132 SER A C 1
ATOM 1038 O O . SER A 1 132 ? 12.387 -0.408 -3.105 1.00 94.06 132 SER A O 1
ATOM 1040 N N . HIS A 1 133 ? 10.861 -0.369 -1.485 1.00 89.81 133 HIS A N 1
ATOM 1041 C CA . HIS A 1 133 ? 11.821 0.102 -0.478 1.00 89.81 133 HIS A CA 1
ATOM 1042 C C . HIS A 1 133 ? 12.835 -0.972 -0.104 1.00 89.81 133 HIS A C 1
ATOM 1044 O O . HIS A 1 133 ? 13.908 -0.622 0.379 1.00 89.81 133 HIS A O 1
ATOM 1050 N N . GLY A 1 134 ? 12.472 -2.240 -0.308 1.00 87.56 134 GLY A N 1
ATOM 1051 C CA . GLY A 1 134 ? 13.100 -3.386 0.328 1.00 87.56 134 GLY A CA 1
ATOM 1052 C C . GLY A 1 134 ? 12.706 -3.527 1.795 1.00 87.56 134 GLY A C 1
ATOM 1053 O O . GLY A 1 134 ? 12.220 -2.601 2.452 1.00 87.56 134 GLY A O 1
ATOM 1054 N N . SER A 1 135 ? 12.862 -4.741 2.311 1.00 88.69 135 SER A N 1
ATOM 1055 C CA . SER A 1 135 ? 12.528 -5.068 3.689 1.00 88.69 135 SER A CA 1
ATOM 1056 C C . SER A 1 135 ? 13.393 -6.213 4.177 1.00 88.69 135 SER A C 1
ATOM 1058 O O . SER A 1 135 ? 13.580 -7.195 3.471 1.00 88.69 135 SER A O 1
ATOM 1060 N N . ARG A 1 136 ? 13.833 -6.130 5.434 1.00 87.50 136 ARG A N 1
ATOM 1061 C CA . ARG A 1 136 ? 14.460 -7.266 6.126 1.00 87.50 136 ARG A CA 1
ATOM 1062 C C . ARG A 1 136 ? 13.439 -8.328 6.548 1.00 87.50 136 ARG A C 1
ATOM 1064 O O . ARG A 1 136 ? 13.817 -9.397 7.013 1.00 87.50 136 ARG A O 1
ATOM 1071 N N . ASN A 1 137 ? 12.141 -8.030 6.442 1.00 88.94 137 ASN A N 1
ATOM 1072 C CA . ASN A 1 137 ? 11.086 -8.987 6.738 1.00 88.94 137 ASN A CA 1
ATOM 1073 C C . ASN A 1 137 ? 10.852 -9.885 5.516 1.00 88.94 137 ASN A C 1
ATOM 1075 O O . ASN A 1 137 ? 10.337 -9.430 4.495 1.00 88.94 137 ASN A O 1
ATOM 1079 N N . THR A 1 138 ? 11.164 -11.173 5.649 1.00 89.75 138 THR A N 1
ATOM 1080 C CA . THR A 1 138 ? 11.026 -12.163 4.571 1.00 89.75 138 THR A CA 1
ATOM 1081 C C . THR A 1 138 ? 9.595 -12.294 4.048 1.00 89.75 138 THR A C 1
ATOM 1083 O O . THR A 1 138 ? 9.408 -12.556 2.863 1.00 89.75 138 THR A O 1
ATOM 1086 N N . LYS A 1 139 ? 8.567 -12.039 4.870 1.00 91.81 139 LYS A N 1
ATOM 1087 C CA . LYS A 1 139 ? 7.167 -12.042 4.411 1.00 91.81 139 LYS A CA 1
ATOM 1088 C C . LYS A 1 139 ? 6.895 -10.922 3.411 1.00 91.81 139 LYS A C 1
ATOM 1090 O O . LYS A 1 139 ? 6.158 -11.139 2.455 1.00 91.81 139 LYS A O 1
ATOM 1095 N N . ALA A 1 140 ? 7.484 -9.742 3.614 1.00 93.75 140 ALA A N 1
ATOM 1096 C CA . ALA A 1 140 ? 7.343 -8.637 2.670 1.00 93.75 140 ALA A CA 1
ATOM 1097 C C . ALA A 1 140 ? 7.998 -8.970 1.324 1.00 93.75 140 ALA A C 1
ATOM 1099 O O . ALA A 1 140 ? 7.411 -8.669 0.290 1.00 93.75 140 ALA A O 1
ATOM 1100 N N . LEU A 1 141 ? 9.151 -9.650 1.344 1.00 93.12 141 LEU A N 1
ATOM 1101 C CA . LEU A 1 141 ? 9.828 -10.120 0.133 1.00 93.12 141 LEU A CA 1
ATOM 1102 C C . LEU A 1 141 ? 8.976 -11.142 -0.624 1.00 93.12 141 LEU A C 1
ATOM 1104 O O . LEU A 1 141 ? 8.697 -10.946 -1.797 1.00 93.12 141 LEU A O 1
ATOM 1108 N N . VAL A 1 142 ? 8.467 -12.174 0.059 1.00 95.56 142 VAL A N 1
ATOM 1109 C CA . VAL A 1 142 ? 7.605 -13.197 -0.566 1.00 95.56 142 VAL A CA 1
ATOM 1110 C C . VAL A 1 142 ? 6.362 -12.580 -1.216 1.00 95.56 142 VAL A C 1
ATOM 1112 O O . VAL A 1 142 ? 5.961 -12.989 -2.304 1.00 95.56 142 VAL A O 1
ATOM 1115 N N . VAL A 1 143 ? 5.738 -11.594 -0.565 1.00 96.94 143 VAL A N 1
ATOM 1116 C CA . VAL A 1 143 ? 4.580 -10.895 -1.140 1.00 96.94 143 VAL A CA 1
ATOM 1117 C C . VAL A 1 143 ? 4.977 -10.039 -2.339 1.00 96.94 143 VAL A C 1
ATOM 1119 O O . VAL A 1 143 ? 4.255 -10.034 -3.334 1.00 96.94 143 VAL A O 1
ATOM 1122 N N . PHE A 1 144 ? 6.114 -9.345 -2.273 1.00 97.31 144 PHE A N 1
ATOM 1123 C CA . PHE A 1 144 ? 6.591 -8.537 -3.388 1.00 97.31 144 PHE A CA 1
ATOM 1124 C C . PHE A 1 144 ? 6.947 -9.405 -4.603 1.00 97.31 144 PHE A C 1
ATOM 1126 O O . PHE A 1 144 ? 6.470 -9.124 -5.694 1.00 97.31 144 PHE A O 1
ATOM 1133 N N . GLU A 1 145 ? 7.640 -10.530 -4.423 1.00 96.38 145 GLU A N 1
ATOM 1134 C CA . GLU A 1 145 ? 7.923 -11.488 -5.506 1.00 96.38 145 GLU A CA 1
ATOM 1135 C C . GLU A 1 145 ? 6.642 -12.068 -6.131 1.00 96.38 145 GLU A C 1
ATOM 1137 O O . GLU A 1 145 ? 6.550 -12.273 -7.347 1.00 96.38 145 GLU A O 1
ATOM 1142 N N . ARG A 1 146 ? 5.594 -12.285 -5.325 1.00 97.75 146 ARG A N 1
ATOM 1143 C CA . ARG A 1 146 ? 4.278 -12.687 -5.841 1.00 97.75 146 ARG A CA 1
ATOM 1144 C C . ARG A 1 146 ? 3.640 -11.584 -6.689 1.00 97.75 146 ARG A C 1
ATOM 1146 O O . ARG A 1 146 ? 3.081 -11.891 -7.742 1.00 97.75 146 ARG A O 1
ATOM 1153 N N . LEU A 1 147 ? 3.759 -10.321 -6.273 1.00 98.06 147 LEU A N 1
ATOM 1154 C CA . LEU A 1 147 ? 3.337 -9.161 -7.061 1.00 98.06 147 LEU A CA 1
ATOM 1155 C C . LEU A 1 147 ? 4.098 -9.089 -8.394 1.00 98.06 147 LEU A C 1
ATOM 1157 O O . LEU A 1 147 ? 3.459 -8.950 -9.436 1.00 98.06 147 LEU A O 1
ATOM 1161 N N . ILE A 1 148 ? 5.424 -9.276 -8.391 1.00 97.75 148 ILE A N 1
ATOM 1162 C CA . ILE A 1 148 ? 6.243 -9.338 -9.616 1.00 97.75 148 ILE A CA 1
ATOM 1163 C C . ILE A 1 148 ? 5.769 -10.467 -10.532 1.00 97.75 148 ILE A C 1
ATOM 1165 O O . ILE A 1 148 ? 5.516 -10.243 -11.712 1.00 97.75 148 ILE A O 1
ATOM 1169 N N . THR A 1 149 ? 5.549 -11.664 -9.984 1.00 96.69 149 THR A N 1
ATOM 1170 C CA . THR A 1 149 ? 5.054 -12.819 -10.747 1.00 96.69 149 THR A CA 1
ATOM 1171 C C . THR A 1 149 ? 3.683 -12.549 -11.375 1.00 96.69 149 THR A C 1
ATOM 1173 O O . THR A 1 149 ? 3.419 -12.961 -12.505 1.00 96.69 149 THR A O 1
ATOM 1176 N N . LYS A 1 150 ? 2.783 -11.858 -10.664 1.00 97.19 150 LYS A N 1
ATOM 1177 C CA . LYS A 1 150 ? 1.481 -11.458 -11.214 1.00 97.19 150 LYS A CA 1
ATOM 1178 C C . LYS A 1 150 ? 1.629 -10.425 -12.328 1.00 97.19 150 LYS A C 1
ATOM 1180 O O . LYS A 1 150 ? 0.972 -10.574 -13.357 1.00 97.19 150 LYS A O 1
ATOM 1185 N N . LEU A 1 151 ? 2.497 -9.429 -12.160 1.00 96.25 151 LEU A N 1
ATOM 1186 C CA . LEU A 1 151 ? 2.780 -8.428 -13.192 1.00 96.25 151 LEU A CA 1
ATOM 1187 C C . LEU A 1 151 ? 3.391 -9.055 -14.442 1.00 96.25 151 LEU A C 1
ATOM 1189 O O . LEU A 1 151 ? 2.936 -8.769 -15.542 1.00 96.25 151 LEU A O 1
ATOM 1193 N N . GLN A 1 152 ? 4.343 -9.972 -14.273 1.00 94.19 152 GLN A N 1
ATOM 1194 C CA . GLN A 1 152 ? 4.960 -10.728 -15.362 1.00 94.19 152 GLN A CA 1
ATOM 1195 C C . GLN A 1 152 ? 3.920 -11.475 -16.209 1.00 94.19 152 GLN A C 1
ATOM 1197 O O . GLN A 1 152 ? 4.080 -11.601 -17.423 1.00 94.19 152 GLN A O 1
ATOM 1202 N N . LYS A 1 153 ? 2.840 -11.956 -15.578 1.00 92.69 153 LYS A N 1
ATOM 1203 C CA . LYS A 1 153 ? 1.713 -12.590 -16.271 1.00 92.69 153 LYS A CA 1
ATOM 1204 C C . LYS A 1 153 ? 0.805 -11.584 -16.976 1.00 92.69 153 LYS A C 1
ATOM 1206 O O . LYS A 1 153 ? 0.346 -11.903 -18.059 1.00 92.69 153 LYS A O 1
ATOM 1211 N N . HIS A 1 154 ? 0.538 -10.415 -16.391 1.00 90.62 154 HIS A N 1
ATOM 1212 C CA . HIS A 1 154 ? -0.376 -9.415 -16.970 1.00 90.62 154 HIS A CA 1
ATOM 1213 C C . HIS A 1 154 ? 0.261 -8.603 -18.103 1.00 90.62 154 HIS A C 1
ATOM 1215 O O . HIS A 1 154 ? -0.400 -8.261 -19.079 1.00 90.62 154 HIS A O 1
ATOM 1221 N N . LEU A 1 155 ? 1.556 -8.308 -18.000 1.00 88.50 155 LEU A N 1
ATOM 1222 C CA . LEU A 1 155 ? 2.295 -7.463 -18.939 1.00 88.50 155 LEU A CA 1
ATOM 1223 C C . LEU A 1 155 ? 2.877 -8.276 -20.103 1.00 88.50 155 LEU A C 1
ATOM 1225 O O . LEU A 1 155 ? 3.996 -7.999 -20.528 1.00 88.50 155 LEU A O 1
ATOM 1229 N N . HIS A 1 156 ? 2.135 -9.281 -20.586 1.00 77.50 156 HIS A N 1
ATOM 1230 C CA . HIS A 1 156 ? 2.525 -10.252 -21.616 1.00 77.50 156 HIS A CA 1
ATOM 1231 C C . HIS A 1 156 ? 3.572 -9.724 -22.616 1.00 77.50 156 HIS A C 1
ATOM 1233 O O . HIS A 1 156 ? 3.378 -8.684 -23.245 1.00 77.50 156 HIS A O 1
ATOM 1239 N N . GLY A 1 157 ? 4.675 -10.463 -22.767 1.00 77.75 157 GLY A N 1
ATOM 1240 C CA . GLY A 1 157 ? 5.774 -10.116 -23.677 1.00 77.75 157 GLY A CA 1
ATOM 1241 C C . GLY A 1 157 ? 6.861 -9.221 -23.076 1.00 77.75 157 GLY A C 1
ATOM 1242 O O . GLY A 1 157 ? 7.908 -9.082 -23.689 1.00 77.75 157 GLY A O 1
ATOM 1243 N N . ASN A 1 158 ? 6.665 -8.668 -21.873 1.00 84.19 158 ASN A N 1
ATOM 1244 C CA . ASN A 1 158 ? 7.665 -7.828 -21.204 1.00 84.19 158 ASN A CA 1
ATOM 1245 C C . ASN A 1 158 ? 8.264 -8.541 -20.004 1.00 84.19 158 ASN A C 1
ATOM 1247 O O . ASN A 1 158 ? 7.524 -9.113 -19.205 1.00 84.19 158 ASN A O 1
ATOM 1251 N N . SER A 1 159 ? 9.576 -8.454 -19.831 1.00 92.31 159 SER A N 1
ATOM 1252 C CA . SER A 1 159 ? 10.242 -8.980 -18.640 1.00 92.31 159 SER 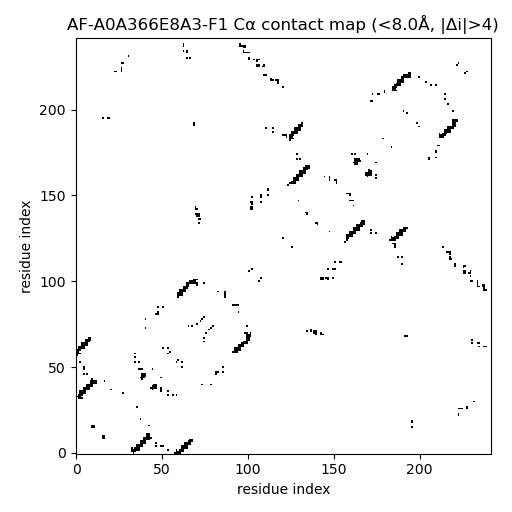A CA 1
ATOM 1253 C C . SER A 1 159 ? 1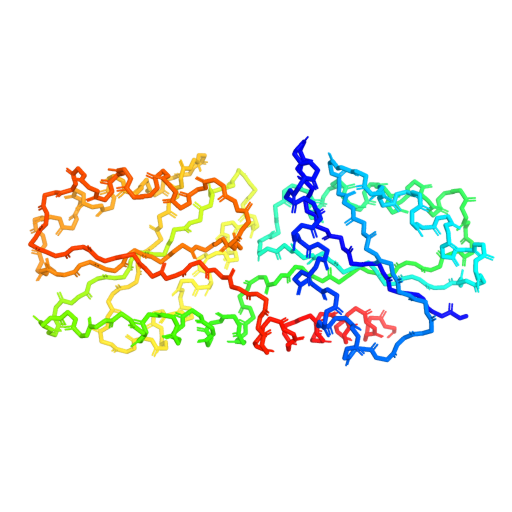0.124 -7.994 -17.484 1.00 92.31 159 SER A C 1
ATOM 1255 O O . SER A 1 159 ? 10.401 -6.804 -17.643 1.00 92.31 159 SER A O 1
ATOM 1257 N N . VAL A 1 160 ? 9.699 -8.488 -16.323 1.00 95.56 160 VAL A N 1
ATOM 1258 C CA . VAL A 1 160 ? 9.467 -7.709 -15.108 1.00 95.56 160 VAL A CA 1
ATOM 1259 C C . VAL A 1 160 ? 10.486 -8.116 -14.051 1.00 95.56 160 VAL A C 1
ATOM 1261 O O . VAL A 1 160 ? 10.531 -9.271 -13.633 1.00 95.56 160 VAL A O 1
ATOM 1264 N N . PHE A 1 161 ? 11.278 -7.154 -13.591 1.00 96.44 161 PHE A N 1
ATOM 1265 C CA . PHE A 1 161 ? 12.359 -7.357 -12.635 1.00 96.44 161 PHE A CA 1
ATOM 1266 C C . PHE A 1 161 ? 12.061 -6.632 -11.316 1.00 96.44 161 PHE A C 1
ATOM 1268 O O . PHE A 1 161 ? 11.635 -5.471 -11.343 1.00 96.44 161 PHE A O 1
ATOM 1275 N N . PRO A 1 162 ? 12.281 -7.270 -10.154 1.00 97.50 162 PRO A N 1
ATOM 1276 C CA . PRO A 1 162 ? 12.272 -6.567 -8.880 1.00 97.50 162 PRO A CA 1
ATOM 1277 C C . PRO A 1 162 ? 13.517 -5.685 -8.754 1.00 97.50 162 PRO A C 1
ATOM 1279 O O . PRO A 1 162 ? 14.609 -6.081 -9.145 1.00 97.50 162 PRO A O 1
ATOM 1282 N N . ALA A 1 163 ? 13.365 -4.518 -8.136 1.00 97.19 163 ALA A N 1
ATOM 1283 C CA . ALA A 1 163 ? 14.480 -3.741 -7.609 1.00 97.19 163 ALA A CA 1
ATOM 1284 C C . ALA A 1 163 ? 14.142 -3.167 -6.233 1.00 97.19 163 ALA A C 1
ATOM 1286 O O . ALA A 1 163 ? 12.972 -2.996 -5.857 1.00 97.19 163 ALA A O 1
ATOM 1287 N N . TYR A 1 164 ? 15.181 -2.823 -5.481 1.00 94.94 164 TYR A N 1
ATOM 1288 C CA . TYR A 1 164 ? 15.049 -2.359 -4.110 1.00 94.94 164 TYR A CA 1
ATOM 1289 C C . TYR A 1 164 ? 15.869 -1.093 -3.873 1.00 94.94 164 TYR A C 1
ATOM 1291 O O . TYR A 1 164 ? 17.023 -0.981 -4.266 1.00 94.94 164 TYR A O 1
ATOM 1299 N N . LEU A 1 165 ? 15.282 -0.115 -3.183 1.00 91.06 165 LEU A N 1
ATOM 1300 C CA . LEU A 1 165 ? 15.996 1.122 -2.848 1.00 91.06 165 LEU A CA 1
ATOM 1301 C C . LEU A 1 165 ? 16.988 0.954 -1.696 1.00 91.06 165 LEU A C 1
ATOM 1303 O O . LEU A 1 165 ? 17.911 1.769 -1.579 1.00 91.06 165 LEU A O 1
ATOM 1307 N N . LYS A 1 166 ? 16.720 0.006 -0.786 1.00 86.94 166 LYS A N 1
ATOM 1308 C CA . LYS A 1 166 ? 17.493 -0.266 0.434 1.00 86.94 166 LYS A CA 1
ATOM 1309 C C . LYS A 1 166 ? 17.284 -1.706 0.909 1.00 86.94 166 LYS A C 1
ATOM 1311 O O . LYS A 1 166 ? 16.252 -2.311 0.660 1.00 86.94 166 LYS A O 1
ATOM 1316 N N . SER A 1 167 ? 18.189 -2.176 1.768 1.00 85.56 167 SER A N 1
ATOM 1317 C CA . SER A 1 167 ? 18.008 -3.356 2.641 1.00 85.56 167 SER A CA 1
ATOM 1318 C C . SER A 1 167 ? 17.803 -4.707 1.949 1.00 85.56 167 SER A C 1
ATOM 1320 O O . SER A 1 167 ? 17.576 -5.687 2.653 1.00 85.56 167 SER A O 1
ATOM 1322 N N . GLN A 1 168 ? 17.850 -4.754 0.623 1.00 90.88 168 GLN A N 1
ATOM 1323 C CA . GLN A 1 168 ? 17.652 -5.938 -0.194 1.00 90.88 168 GLN A CA 1
ATOM 1324 C C . GLN A 1 168 ? 18.317 -5.697 -1.553 1.00 90.88 168 GLN A C 1
ATOM 1326 O O . GLN A 1 168 ? 18.408 -4.551 -1.985 1.00 90.88 168 GLN A O 1
ATOM 1331 N N . GLU A 1 169 ? 18.749 -6.774 -2.200 1.00 92.38 169 GLU A N 1
ATOM 1332 C CA . GLU A 1 169 ? 19.266 -6.780 -3.569 1.00 92.38 169 GLU A CA 1
ATOM 1333 C C . GLU A 1 169 ? 18.294 -7.523 -4.505 1.00 92.38 169 GLU A C 1
ATOM 1335 O O . GLU A 1 169 ? 17.569 -8.409 -4.025 1.00 92.38 169 GLU A O 1
ATOM 1340 N N . PRO A 1 170 ? 18.281 -7.197 -5.811 1.00 95.62 170 PRO A N 1
ATOM 1341 C CA . PRO A 1 170 ? 19.151 -6.210 -6.468 1.00 95.62 170 PRO A CA 1
ATOM 1342 C C . PRO A 1 170 ? 18.715 -4.747 -6.257 1.00 95.62 170 PRO A C 1
ATOM 1344 O O . PRO A 1 170 ? 17.523 -4.424 -6.205 1.00 95.62 170 PRO A O 1
ATOM 1347 N N . SER A 1 171 ? 19.693 -3.851 -6.123 1.00 95.62 171 SER A N 1
ATOM 1348 C CA . SER A 1 171 ? 19.492 -2.400 -6.200 1.00 95.62 171 SER A CA 1
ATOM 13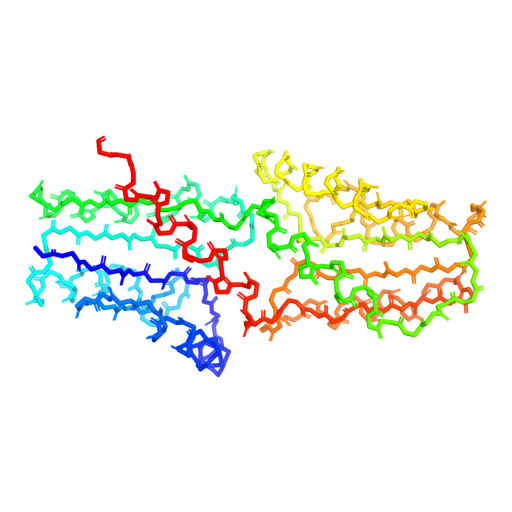49 C C . SER A 1 171 ? 19.010 -1.964 -7.590 1.00 95.62 171 SER A C 1
ATOM 1351 O O . SER A 1 171 ? 19.120 -2.711 -8.562 1.00 95.62 171 SER A O 1
ATOM 1353 N N . LEU A 1 172 ? 18.460 -0.749 -7.703 1.00 94.81 172 LEU A N 1
ATOM 1354 C CA . LEU A 1 172 ? 18.054 -0.210 -9.008 1.00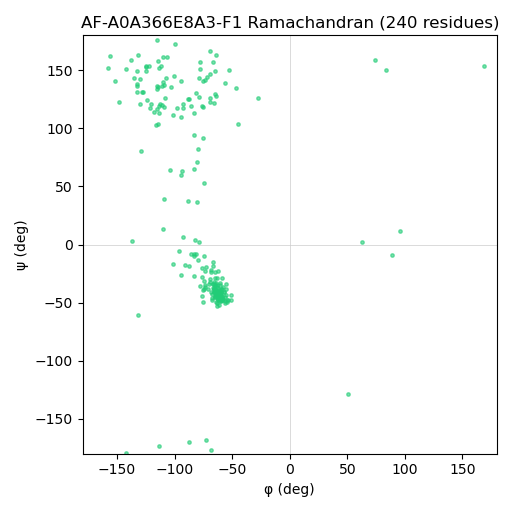 94.81 172 LEU A CA 1
ATOM 1355 C C . LEU A 1 172 ? 19.262 -0.045 -9.932 1.00 94.81 172 LEU A C 1
ATOM 1357 O O . LEU A 1 172 ? 19.186 -0.398 -11.102 1.00 94.81 172 LEU A O 1
ATOM 1361 N N . GLU A 1 173 ? 20.359 0.462 -9.380 1.00 94.19 173 GLU A N 1
ATOM 1362 C CA . GLU A 1 173 ? 21.646 0.626 -10.038 1.00 94.19 173 GLU A CA 1
ATOM 1363 C C . GLU A 1 173 ? 22.137 -0.716 -10.596 1.00 94.19 173 GLU A C 1
ATOM 1365 O O . GLU A 1 173 ? 22.421 -0.816 -11.786 1.00 94.19 173 GLU A O 1
ATOM 1370 N N . GLN A 1 174 ? 22.130 -1.771 -9.771 1.00 93.81 174 GLN A N 1
ATOM 1371 C CA . GLN A 1 174 ? 22.521 -3.113 -10.206 1.00 93.81 174 GLN A CA 1
ATOM 1372 C C . GLN A 1 174 ? 21.604 -3.647 -11.311 1.00 93.81 174 GLN A C 1
ATOM 1374 O O . GLN A 1 174 ? 22.102 -4.140 -12.317 1.00 93.81 174 GLN A O 1
ATOM 1379 N N . CYS A 1 175 ? 20.279 -3.510 -11.169 1.00 94.75 175 CYS A N 1
ATOM 1380 C CA . CYS A 1 175 ? 19.340 -3.937 -12.210 1.00 94.75 175 CYS A CA 1
ATOM 1381 C C . CYS A 1 175 ? 19.583 -3.218 -13.537 1.00 94.75 175 CYS A C 1
ATOM 1383 O O . CYS A 1 175 ? 19.500 -3.843 -14.588 1.00 94.75 175 CYS A O 1
ATOM 1385 N N . LEU A 1 176 ? 19.862 -1.914 -13.506 1.00 93.62 176 LEU A N 1
ATOM 1386 C CA . LEU A 1 176 ? 20.179 -1.155 -14.710 1.00 93.62 176 LEU A CA 1
ATOM 1387 C C . LEU A 1 176 ? 21.471 -1.690 -15.339 1.00 93.62 176 LEU A C 1
ATOM 1389 O O . LEU A 1 176 ? 21.433 -2.110 -16.489 1.00 93.62 176 LEU A O 1
ATOM 1393 N N . THR A 1 177 ? 22.562 -1.797 -14.577 1.00 91.81 177 THR A N 1
ATOM 1394 C CA . THR A 1 177 ? 23.845 -2.332 -15.067 1.00 91.81 177 THR A CA 1
ATOM 1395 C C . THR A 1 177 ? 23.732 -3.754 -15.631 1.00 91.81 177 THR A C 1
ATOM 1397 O O . THR A 1 177 ? 24.309 -4.048 -16.678 1.00 91.81 177 THR A O 1
ATOM 1400 N N . ASP A 1 178 ? 22.969 -4.638 -14.987 1.00 91.38 178 ASP A N 1
ATOM 1401 C CA . ASP A 1 178 ? 22.765 -6.013 -15.461 1.00 91.38 178 ASP A CA 1
ATOM 1402 C C . ASP A 1 178 ? 22.008 -6.057 -16.796 1.00 91.38 178 ASP A C 1
ATOM 1404 O O . ASP A 1 178 ? 22.241 -6.939 -17.626 1.00 91.38 178 ASP A O 1
ATOM 1408 N N . LEU A 1 179 ? 21.108 -5.096 -17.018 1.00 91.38 179 LEU A N 1
ATOM 1409 C CA . LEU A 1 179 ? 20.304 -5.002 -18.232 1.00 91.38 179 LEU A CA 1
ATOM 1410 C C . LEU A 1 179 ? 21.004 -4.218 -19.357 1.00 91.38 179 LEU A C 1
ATOM 1412 O O . LEU A 1 179 ? 20.625 -4.409 -20.511 1.00 91.38 179 LEU A O 1
ATOM 1416 N N . GLU A 1 180 ? 22.025 -3.399 -19.064 1.00 87.44 180 GLU A N 1
ATOM 1417 C CA . GLU A 1 180 ? 22.755 -2.579 -20.056 1.00 87.44 180 GLU A CA 1
ATOM 1418 C C . GLU A 1 180 ? 23.389 -3.429 -21.167 1.00 87.44 180 GLU A C 1
ATOM 1420 O O . GLU A 1 180 ? 23.396 -3.034 -22.330 1.00 87.44 180 GLU A O 1
ATOM 1425 N N . ASN A 1 181 ? 23.891 -4.619 -20.824 1.00 80.81 181 ASN A N 1
ATOM 1426 C CA . ASN A 1 181 ? 24.513 -5.546 -21.780 1.00 80.81 181 ASN A CA 1
ATOM 1427 C C . ASN A 1 181 ? 23.521 -6.572 -22.365 1.00 80.81 181 ASN A C 1
ATOM 1429 O O . ASN A 1 181 ? 23.930 -7.520 -23.040 1.00 80.81 181 ASN A O 1
ATOM 1433 N N . GLY A 1 182 ? 22.229 -6.430 -22.060 1.00 81.69 182 GLY A N 1
ATOM 1434 C CA . GLY A 1 182 ? 21.170 -7.336 -22.491 1.00 81.69 182 GLY A CA 1
ATOM 1435 C C . GLY A 1 182 ? 20.571 -6.984 -23.855 1.00 81.69 182 GLY A C 1
ATOM 1436 O O . GLY A 1 182 ? 21.056 -6.128 -24.589 1.00 81.69 182 GLY A O 1
ATOM 1437 N N . SER A 1 183 ? 19.470 -7.655 -24.201 1.00 83.94 183 SER A N 1
ATOM 1438 C CA . SER A 1 183 ? 18.703 -7.378 -25.425 1.00 83.94 183 SER A CA 1
ATOM 1439 C C . SER A 1 183 ? 17.712 -6.218 -25.283 1.00 83.94 183 SER A C 1
ATOM 1441 O O . SER A 1 183 ? 17.130 -5.797 -26.281 1.00 83.94 183 SER A O 1
ATOM 1443 N N . TYR A 1 184 ? 17.491 -5.715 -24.065 1.00 87.75 184 TYR A N 1
ATOM 1444 C CA . TYR A 1 184 ? 16.515 -4.660 -23.807 1.00 87.75 184 TYR A CA 1
ATOM 1445 C C . TYR A 1 184 ? 17.076 -3.297 -24.193 1.00 87.75 184 TYR A C 1
ATOM 1447 O O . TYR A 1 184 ? 18.143 -2.902 -23.734 1.00 87.75 184 TYR A O 1
ATOM 1455 N N . LYS A 1 185 ? 16.329 -2.562 -25.014 1.00 80.56 185 LYS A N 1
ATOM 1456 C CA . LYS A 1 185 ? 16.709 -1.204 -25.440 1.00 80.56 185 LYS A CA 1
ATOM 1457 C C . LYS A 1 185 ? 16.074 -0.128 -24.569 1.00 80.56 185 LYS A C 1
ATOM 1459 O O . LYS A 1 185 ? 16.638 0.954 -24.409 1.00 80.56 185 LYS A O 1
ATOM 1464 N N . ASP A 1 186 ? 14.929 -0.474 -23.989 1.00 85.88 186 ASP A N 1
ATOM 1465 C CA . ASP A 1 186 ? 14.040 0.435 -23.291 1.00 85.88 186 ASP A CA 1
ATOM 1466 C C . ASP A 1 186 ? 13.724 -0.082 -21.890 1.00 85.88 186 ASP A C 1
ATOM 1468 O O . ASP A 1 186 ? 13.309 -1.234 -21.713 1.00 85.88 186 ASP A O 1
ATOM 1472 N N . ILE A 1 187 ? 13.862 0.795 -20.896 1.00 91.38 187 ILE A N 1
ATOM 1473 C CA . ILE A 1 187 ? 13.548 0.489 -19.499 1.00 91.38 187 ILE A CA 1
ATOM 1474 C C . ILE A 1 187 ? 12.374 1.345 -19.025 1.00 91.38 187 ILE A C 1
ATOM 1476 O O . ILE A 1 187 ? 12.345 2.563 -19.217 1.00 91.38 187 ILE A O 1
ATOM 1480 N N . ILE A 1 188 ? 11.415 0.716 -18.346 1.00 93.38 188 ILE A N 1
ATOM 1481 C CA . ILE A 1 188 ? 10.387 1.416 -17.569 1.00 93.38 188 ILE A CA 1
ATOM 1482 C C . ILE A 1 188 ? 10.605 1.101 -16.093 1.00 93.38 188 ILE A C 1
ATOM 1484 O O . ILE A 1 188 ? 10.405 -0.031 -15.654 1.00 93.38 188 ILE A O 1
ATOM 1488 N N . VAL A 1 189 ? 10.974 2.110 -15.311 1.00 95.50 189 VAL A N 1
ATOM 1489 C CA . VAL A 1 189 ? 11.058 2.011 -13.854 1.00 95.50 189 VAL A CA 1
ATOM 1490 C C . VAL A 1 1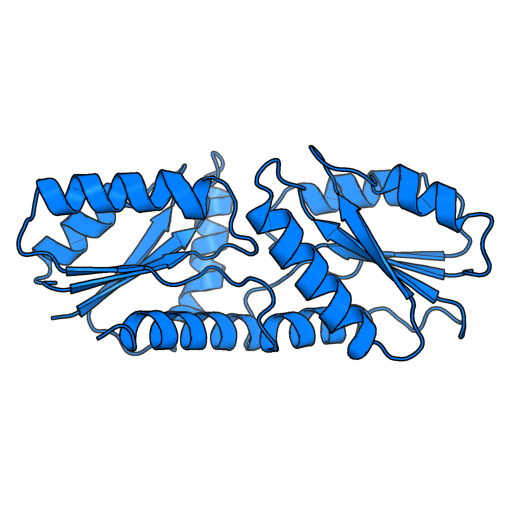89 ? 9.699 2.351 -13.257 1.00 95.50 189 VAL A C 1
ATOM 1492 O O . VAL A 1 189 ? 9.137 3.413 -13.512 1.00 95.50 189 VAL A O 1
ATOM 1495 N N . VAL A 1 190 ? 9.155 1.452 -12.445 1.00 95.88 190 VAL A N 1
ATOM 1496 C CA . VAL A 1 190 ? 7.806 1.537 -11.888 1.00 95.88 190 VAL A CA 1
ATOM 1497 C C . VAL A 1 190 ? 7.890 1.663 -10.370 1.00 95.88 190 VAL A C 1
ATOM 1499 O O . VAL A 1 190 ? 8.106 0.663 -9.678 1.00 95.88 190 VAL A O 1
ATOM 1502 N N . PRO A 1 191 ? 7.699 2.872 -9.815 1.00 95.06 191 PRO A N 1
ATOM 1503 C CA . PRO A 1 191 ? 7.717 3.073 -8.375 1.00 95.06 191 PRO A CA 1
ATOM 1504 C C . PRO A 1 191 ? 6.541 2.350 -7.708 1.00 95.06 191 PRO A C 1
ATOM 1506 O O . PRO A 1 191 ? 5.375 2.634 -7.995 1.00 95.06 191 PRO A O 1
ATOM 1509 N N . HIS A 1 192 ? 6.834 1.448 -6.772 1.00 95.06 192 HIS A N 1
ATOM 1510 C CA . HIS A 1 192 ? 5.842 0.798 -5.917 1.00 95.06 192 HIS A CA 1
ATOM 1511 C C . HIS A 1 192 ? 5.703 1.558 -4.588 1.00 95.06 192 HIS A C 1
ATOM 1513 O O . HIS A 1 192 ? 5.966 1.029 -3.507 1.00 95.06 192 HIS A O 1
ATOM 1519 N N . PHE A 1 193 ? 5.323 2.838 -4.691 1.00 90.94 193 PHE A N 1
ATOM 1520 C CA . PHE A 1 193 ? 5.142 3.772 -3.574 1.00 90.94 193 PHE A CA 1
ATOM 1521 C C . PHE A 1 193 ? 3.944 4.680 -3.821 1.00 90.94 193 PHE A C 1
ATOM 1523 O O . PHE A 1 193 ? 3.674 5.039 -4.965 1.00 90.94 193 PHE A O 1
ATOM 1530 N N . PHE A 1 194 ? 3.289 5.134 -2.752 1.00 88.81 194 PHE A N 1
ATOM 1531 C CA . PHE A 1 194 ? 2.306 6.212 -2.857 1.00 88.81 194 PHE A CA 1
ATOM 1532 C C . PHE A 1 194 ? 2.978 7.553 -3.193 1.00 88.81 194 PHE A C 1
ATOM 1534 O O . PHE A 1 194 ? 4.088 7.836 -2.720 1.00 88.81 194 PHE A O 1
ATOM 1541 N N . ASN A 1 195 ? 2.284 8.411 -3.950 1.00 79.25 195 ASN A N 1
ATOM 1542 C CA . ASN A 1 195 ? 2.748 9.746 -4.346 1.00 79.25 195 ASN A CA 1
ATOM 1543 C C . ASN A 1 195 ? 2.708 10.784 -3.202 1.00 79.25 195 ASN A C 1
ATOM 1545 O O . ASN A 1 195 ? 2.091 11.850 -3.286 1.00 79.25 195 ASN A O 1
ATOM 1549 N N . THR A 1 196 ? 3.322 10.445 -2.077 1.00 68.56 196 THR A N 1
ATOM 1550 C CA . THR A 1 196 ? 3.517 11.317 -0.909 1.00 68.56 196 THR A CA 1
ATOM 1551 C C . THR A 1 196 ? 4.934 11.189 -0.343 1.00 68.56 196 THR A C 1
ATOM 1553 O O . THR A 1 196 ? 5.268 11.797 0.678 1.00 68.56 196 THR A O 1
ATOM 1556 N N . THR A 1 197 ? 5.785 10.391 -0.996 1.00 63.09 197 THR A N 1
ATOM 1557 C CA . THR A 1 197 ? 7.099 9.996 -0.492 1.00 63.09 197 THR A CA 1
ATOM 1558 C C . THR A 1 197 ? 8.245 10.696 -1.231 1.00 63.09 197 THR A C 1
ATOM 1560 O O . THR A 1 197 ? 8.067 11.240 -2.312 1.00 63.09 197 THR A O 1
ATOM 1563 N N . MET A 1 198 ? 9.444 10.713 -0.634 1.00 69.25 198 MET A N 1
ATOM 1564 C CA . MET A 1 198 ? 10.650 11.331 -1.225 1.00 69.25 198 MET A CA 1
ATOM 1565 C C . MET A 1 198 ? 11.362 10.439 -2.249 1.00 69.25 198 MET A C 1
ATOM 1567 O O . MET A 1 198 ? 12.318 10.869 -2.886 1.00 69.25 198 MET A O 1
ATOM 1571 N N . PHE A 1 199 ? 10.934 9.187 -2.373 1.00 70.12 199 PHE A N 1
ATOM 1572 C CA . PHE A 1 199 ? 11.612 8.182 -3.179 1.00 70.12 199 PHE A CA 1
ATOM 1573 C C . PHE A 1 199 ? 11.548 8.403 -4.694 1.00 70.12 199 PHE A C 1
ATOM 1575 O O . PHE A 1 199 ? 12.550 8.073 -5.324 1.00 70.12 199 PHE A O 1
ATOM 1582 N N . PRO A 1 200 ? 10.500 9.025 -5.275 1.00 75.75 200 PRO A N 1
ATOM 1583 C CA . PRO A 1 200 ? 10.511 9.412 -6.685 1.00 75.75 200 PRO A CA 1
ATOM 1584 C C . PRO A 1 200 ? 11.763 10.209 -7.074 1.00 75.75 200 PRO A C 1
ATOM 1586 O O . PRO A 1 200 ? 12.436 9.842 -8.026 1.00 75.75 200 PRO A O 1
ATOM 1589 N N . LYS A 1 201 ? 12.186 11.178 -6.249 1.00 82.19 201 LYS A N 1
ATOM 1590 C CA . LYS A 1 201 ? 13.400 11.972 -6.513 1.00 82.19 201 LYS A CA 1
ATOM 1591 C C . LYS A 1 201 ? 14.683 11.143 -6.528 1.00 82.19 201 LYS A C 1
ATOM 1593 O O . LYS A 1 201 ? 15.554 11.383 -7.350 1.00 82.19 201 LYS A O 1
ATOM 1598 N N . LYS A 1 202 ? 14.818 10.171 -5.615 1.00 85.88 202 LYS A N 1
ATOM 1599 C CA . LYS A 1 202 ? 15.999 9.289 -5.597 1.00 85.88 202 LYS A CA 1
ATOM 1600 C C . LYS A 1 202 ? 16.046 8.429 -6.865 1.00 85.88 202 LYS A C 1
ATOM 1602 O O . LYS A 1 202 ? 17.121 8.224 -7.411 1.00 85.88 202 LYS A O 1
ATOM 1607 N N . ILE A 1 203 ? 14.889 7.946 -7.317 1.00 90.81 203 ILE A N 1
ATOM 1608 C CA . ILE A 1 203 ? 14.770 7.161 -8.552 1.00 90.81 203 ILE A CA 1
ATOM 1609 C C . ILE A 1 203 ? 15.135 8.023 -9.761 1.00 90.81 203 ILE A C 1
ATOM 1611 O O . ILE A 1 203 ? 15.917 7.574 -10.585 1.00 90.81 203 ILE A O 1
ATOM 1615 N N . GLU A 1 204 ? 14.634 9.259 -9.835 1.00 90.38 204 GLU A N 1
ATOM 1616 C CA . GLU A 1 204 ? 14.981 10.221 -10.892 1.00 90.38 204 GLU A CA 1
ATOM 1617 C C . GLU A 1 204 ? 16.492 10.456 -10.988 1.00 90.38 204 GLU A C 1
ATOM 1619 O O . GLU A 1 204 ? 17.031 10.455 -12.089 1.00 90.38 204 GLU A O 1
ATOM 1624 N N . THR A 1 205 ? 17.185 10.605 -9.852 1.00 90.75 205 THR A N 1
ATOM 1625 C CA . THR A 1 205 ? 18.650 10.745 -9.835 1.00 90.75 205 THR A CA 1
ATOM 1626 C C . THR A 1 205 ? 19.346 9.512 -10.408 1.00 90.75 205 THR A C 1
ATOM 1628 O O . THR A 1 205 ? 20.136 9.654 -11.331 1.00 90.75 205 THR A O 1
ATOM 1631 N N . ILE A 1 206 ? 19.012 8.312 -9.916 1.00 91.44 206 ILE A N 1
ATOM 1632 C CA . ILE A 1 206 ? 19.631 7.058 -10.382 1.00 91.44 206 ILE A C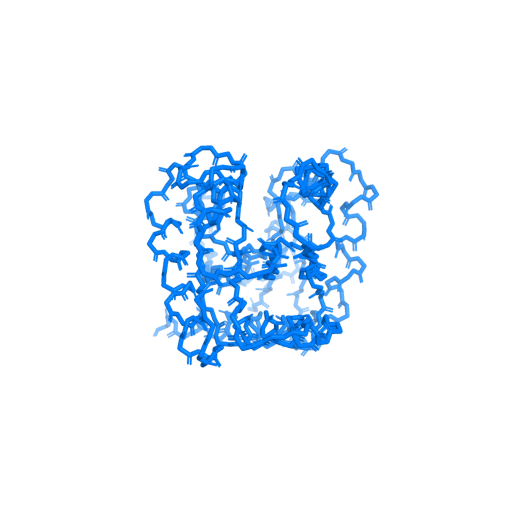A 1
ATOM 1633 C C . ILE A 1 206 ? 19.378 6.843 -11.879 1.00 91.44 206 ILE A C 1
ATOM 1635 O O . ILE A 1 206 ? 20.282 6.490 -12.627 1.00 91.44 206 ILE A O 1
ATOM 1639 N N . VAL A 1 207 ? 18.144 7.077 -12.327 1.00 91.12 207 VAL A N 1
ATOM 1640 C CA . VAL A 1 207 ? 17.759 6.932 -13.734 1.00 91.12 207 VAL A CA 1
ATOM 1641 C C . VAL A 1 207 ? 18.472 7.952 -14.623 1.00 91.12 207 VAL A C 1
ATOM 1643 O O . VAL A 1 207 ? 18.861 7.608 -15.734 1.00 91.12 207 VAL A O 1
ATOM 1646 N N . GLY A 1 208 ? 18.675 9.184 -14.148 1.00 88.19 208 GLY A N 1
ATOM 1647 C CA . GLY A 1 208 ? 19.401 10.220 -14.888 1.00 88.19 208 GLY A CA 1
ATOM 1648 C C . GLY A 1 208 ? 20.891 9.924 -15.091 1.00 88.19 208 GLY A C 1
ATOM 1649 O O . GLY A 1 208 ? 21.506 10.512 -15.976 1.00 88.19 208 GLY A O 1
ATOM 1650 N N . GLU A 1 209 ? 21.460 9.017 -14.296 1.00 88.31 209 GLU A N 1
ATOM 1651 C CA . GLU A 1 209 ? 22.853 8.563 -14.392 1.00 88.31 209 GLU A CA 1
ATOM 1652 C C . GLU A 1 209 ? 22.999 7.252 -15.193 1.00 88.31 209 GLU A C 1
ATOM 1654 O O . GLU A 1 209 ? 24.119 6.817 -15.456 1.00 88.31 209 GLU A O 1
ATOM 1659 N N . ALA A 1 210 ? 21.888 6.623 -15.593 1.00 85.69 210 ALA A N 1
ATOM 1660 C CA . ALA A 1 210 ? 21.877 5.322 -16.259 1.00 85.69 210 ALA A CA 1
ATOM 1661 C C . ALA A 1 210 ? 22.317 5.407 -17.731 1.00 85.69 210 ALA A C 1
ATOM 1663 O O . ALA A 1 210 ? 21.901 6.307 -18.464 1.00 85.69 210 ALA A O 1
ATOM 1664 N N . ASN A 1 211 ? 23.092 4.425 -18.202 1.00 81.56 211 ASN A N 1
ATOM 1665 C CA . ASN A 1 211 ? 23.605 4.399 -19.571 1.00 81.56 211 ASN A CA 1
ATOM 1666 C C . ASN A 1 211 ? 22.687 3.603 -20.520 1.00 81.56 211 ASN A C 1
ATOM 1668 O O . ASN A 1 211 ? 23.070 2.577 -21.077 1.00 81.56 211 ASN A O 1
ATOM 1672 N N . PHE A 1 212 ? 21.457 4.085 -20.708 1.00 79.56 212 PHE A N 1
ATOM 1673 C CA . PHE A 1 212 ? 20.462 3.490 -21.611 1.00 79.56 212 PHE A CA 1
ATOM 1674 C C . PHE A 1 212 ? 19.986 4.479 -22.673 1.00 79.56 212 PHE A C 1
ATOM 1676 O O . PHE A 1 212 ? 19.936 5.686 -22.446 1.00 79.56 212 PHE A O 1
ATOM 1683 N N . HIS A 1 213 ? 19.549 3.950 -23.821 1.00 72.62 213 HIS A N 1
ATOM 1684 C CA . HIS A 1 213 ? 18.962 4.753 -24.897 1.00 72.62 213 HIS A CA 1
ATOM 1685 C C . HIS A 1 213 ? 17.676 5.461 -24.454 1.00 72.62 213 HIS A C 1
ATOM 1687 O O . HIS A 1 213 ? 17.478 6.634 -24.775 1.00 72.62 213 HIS A O 1
ATOM 1693 N N . HIS A 1 214 ? 16.809 4.757 -23.719 1.00 83.62 214 HIS A N 1
ATOM 1694 C CA . HIS A 1 214 ? 15.600 5.334 -23.149 1.00 83.62 214 HIS A CA 1
ATOM 1695 C C . HIS A 1 214 ? 15.228 4.674 -21.816 1.00 83.62 214 HIS A C 1
ATOM 1697 O O . HIS A 1 214 ? 14.959 3.472 -21.740 1.00 83.62 214 HIS A O 1
ATOM 1703 N N . VAL A 1 215 ? 15.121 5.494 -20.768 1.00 89.38 215 VAL A N 1
ATOM 1704 C CA . VAL A 1 215 ? 14.567 5.094 -19.469 1.00 89.38 215 VAL A CA 1
ATOM 1705 C C . VAL A 1 215 ? 13.424 6.031 -19.113 1.00 89.38 215 VAL A C 1
ATOM 1707 O O . VAL A 1 215 ? 13.601 7.246 -19.057 1.00 89.38 215 VAL A O 1
ATOM 1710 N N . ALA A 1 216 ? 12.250 5.466 -18.850 1.00 90.69 216 ALA A N 1
ATOM 1711 C CA . ALA A 1 216 ? 11.099 6.209 -18.352 1.00 90.69 216 ALA A CA 1
ATOM 1712 C C . ALA A 1 216 ? 10.741 5.781 -16.933 1.00 90.69 216 ALA A C 1
ATOM 1714 O O . ALA A 1 216 ? 10.940 4.632 -16.540 1.00 90.69 216 ALA A O 1
ATOM 1715 N N . ILE A 1 217 ? 10.158 6.707 -16.177 1.00 92.38 217 ILE A N 1
ATOM 1716 C CA . ILE A 1 217 ? 9.645 6.448 -14.834 1.00 92.38 217 ILE A CA 1
ATOM 1717 C C . ILE A 1 217 ? 8.121 6.528 -14.894 1.00 92.38 217 ILE A C 1
ATOM 1719 O O . ILE A 1 217 ? 7.566 7.567 -15.249 1.00 92.38 217 ILE A O 1
ATOM 1723 N N . ALA A 1 218 ? 7.441 5.436 -14.546 1.00 92.94 218 ALA A N 1
ATOM 1724 C CA . ALA A 1 218 ? 5.991 5.436 -14.395 1.00 92.94 218 ALA A CA 1
ATOM 1725 C C . ALA A 1 218 ? 5.570 6.352 -13.230 1.00 92.94 218 ALA A C 1
ATOM 1727 O O . ALA A 1 218 ? 6.296 6.444 -12.233 1.00 92.94 218 ALA A O 1
ATOM 1728 N N . PRO A 1 219 ? 4.385 6.987 -13.287 1.00 91.75 219 PRO A N 1
ATOM 1729 C CA . PRO A 1 219 ? 3.854 7.729 -12.147 1.00 91.75 219 PRO A CA 1
ATOM 1730 C C . PRO A 1 219 ? 3.818 6.865 -10.877 1.00 91.75 219 PRO A C 1
ATOM 1732 O O . PRO A 1 219 ? 3.658 5.647 -10.955 1.00 91.75 219 PRO A O 1
ATOM 1735 N N . ALA A 1 220 ? 3.948 7.475 -9.699 1.00 91.88 220 ALA A N 1
ATOM 1736 C CA . ALA A 1 220 ? 3.755 6.774 -8.428 1.00 91.88 220 ALA A CA 1
ATOM 1737 C C . ALA A 1 220 ? 2.275 6.389 -8.214 1.00 91.88 220 ALA A C 1
ATOM 1739 O O . ALA A 1 220 ? 1.388 6.892 -8.902 1.00 91.88 220 ALA A O 1
ATOM 1740 N N . ILE A 1 221 ? 2.005 5.508 -7.247 1.00 93.19 221 ILE A N 1
ATOM 1741 C CA . ILE A 1 221 ? 0.639 5.081 -6.911 1.00 93.19 221 ILE A CA 1
ATOM 1742 C C . ILE A 1 221 ? -0.141 6.277 -6.359 1.00 93.19 221 ILE A C 1
ATOM 1744 O O . ILE A 1 221 ? 0.307 6.958 -5.427 1.00 93.19 221 ILE A O 1
ATOM 1748 N N . GLU A 1 222 ? -1.329 6.505 -6.906 1.00 92.31 222 GLU A N 1
ATOM 1749 C CA . GLU A 1 222 ? -2.259 7.539 -6.461 1.00 92.31 222 GLU A CA 1
ATOM 1750 C C . GLU A 1 222 ? -3.488 6.942 -5.785 1.00 92.31 222 GLU A C 1
ATOM 1752 O O . GLU A 1 222 ? -3.812 5.773 -5.950 1.00 92.31 222 GLU A O 1
ATOM 1757 N N . PHE A 1 223 ? -4.193 7.766 -5.015 1.00 93.19 223 PHE A N 1
ATOM 1758 C CA . PHE A 1 223 ? -5.466 7.396 -4.403 1.00 93.19 223 PHE A CA 1
ATOM 1759 C C . PHE A 1 223 ? -6.593 7.512 -5.442 1.00 93.19 223 PHE A C 1
ATOM 1761 O O . PHE A 1 223 ? -7.274 8.531 -5.519 1.00 93.19 223 PHE A O 1
ATOM 1768 N N . ASN A 1 224 ? -6.741 6.470 -6.262 1.00 93.88 224 ASN A N 1
ATOM 1769 C CA . ASN A 1 224 ? -7.738 6.349 -7.330 1.00 93.88 224 ASN A CA 1
ATOM 1770 C C . ASN A 1 224 ? -8.777 5.242 -7.038 1.00 93.88 224 ASN A C 1
ATOM 1772 O O . ASN A 1 224 ? -8.784 4.640 -5.961 1.00 93.88 224 ASN A O 1
ATOM 1776 N N . GLU A 1 225 ? -9.650 4.958 -8.010 1.00 95.88 225 GLU A N 1
ATOM 1777 C CA . GLU A 1 225 ? -10.701 3.940 -7.889 1.00 95.88 225 GLU A CA 1
ATOM 1778 C C . GLU A 1 225 ? -10.143 2.532 -7.620 1.00 95.88 225 GLU A C 1
ATOM 1780 O O . GLU A 1 225 ? -10.699 1.801 -6.803 1.00 95.88 225 GLU A O 1
ATOM 1785 N N . LYS A 1 226 ? -9.014 2.147 -8.230 1.00 96.69 226 LYS A N 1
ATOM 1786 C CA . LYS A 1 226 ? -8.389 0.839 -7.975 1.00 96.69 226 LYS A CA 1
ATOM 1787 C C . LYS A 1 226 ? -7.955 0.715 -6.518 1.00 96.69 226 LYS A C 1
ATOM 1789 O O . LYS A 1 226 ? -8.241 -0.288 -5.868 1.00 96.69 226 LYS A O 1
ATOM 1794 N N . ILE A 1 227 ? -7.343 1.764 -5.970 1.00 95.94 227 ILE A N 1
ATOM 1795 C CA . ILE A 1 227 ? -6.965 1.821 -4.553 1.00 95.94 227 ILE A CA 1
ATOM 1796 C C . ILE A 1 227 ? -8.192 1.783 -3.636 1.00 95.94 227 ILE A C 1
ATOM 1798 O O . ILE A 1 227 ? -8.171 1.093 -2.614 1.00 95.94 227 ILE A O 1
ATOM 1802 N N . GLU A 1 228 ? -9.282 2.453 -4.009 1.00 96.69 228 GLU A N 1
ATOM 1803 C CA . GLU A 1 228 ? -10.559 2.333 -3.305 1.00 96.69 228 GLU A CA 1
ATOM 1804 C C . GLU A 1 228 ? -11.069 0.883 -3.280 1.00 96.69 228 GLU A C 1
ATOM 1806 O O . GLU A 1 228 ? -11.469 0.397 -2.216 1.00 96.69 228 GLU A O 1
ATOM 1811 N N . GLN A 1 229 ? -11.007 0.161 -4.404 1.00 97.56 229 GLN A N 1
ATOM 1812 C CA . GLN A 1 229 ? -11.410 -1.247 -4.458 1.00 97.56 229 GLN A CA 1
ATOM 1813 C C . GLN A 1 229 ? -10.533 -2.135 -3.570 1.00 97.56 229 GLN A C 1
ATOM 1815 O O . GLN A 1 229 ? -11.067 -2.984 -2.849 1.00 97.56 229 GLN A O 1
ATOM 1820 N N . VAL A 1 230 ? -9.214 -1.908 -3.535 1.00 97.69 230 VAL A N 1
ATOM 1821 C CA . VAL A 1 230 ? -8.318 -2.631 -2.615 1.00 97.69 230 VAL A CA 1
ATOM 1822 C C . VAL A 1 230 ? -8.741 -2.411 -1.161 1.00 97.69 230 VAL A C 1
ATOM 1824 O O . VAL A 1 230 ? -8.897 -3.380 -0.414 1.00 97.69 230 VAL A O 1
ATOM 1827 N N . ILE A 1 231 ? -8.996 -1.161 -0.761 1.00 97.06 231 ILE A N 1
ATOM 1828 C CA . ILE A 1 231 ? -9.416 -0.818 0.608 1.00 97.06 231 ILE A CA 1
ATOM 1829 C C . ILE A 1 231 ? -10.756 -1.485 0.950 1.00 97.06 231 ILE A C 1
ATOM 1831 O O . ILE A 1 231 ? -10.894 -2.104 2.009 1.00 97.06 231 ILE A O 1
ATOM 1835 N N . LYS A 1 232 ? -11.739 -1.433 0.044 1.00 96.19 232 LYS A N 1
ATOM 1836 C CA . LYS A 1 232 ? -13.039 -2.098 0.227 1.00 96.19 232 LYS A CA 1
ATOM 1837 C C . LYS A 1 232 ? -12.884 -3.611 0.404 1.00 96.19 232 LYS A C 1
ATOM 1839 O O . LYS A 1 232 ? -13.487 -4.190 1.312 1.00 96.19 232 LYS A O 1
ATOM 1844 N N . LYS A 1 233 ? -12.034 -4.256 -0.402 1.00 96.25 233 LYS A N 1
ATOM 1845 C CA . LYS A 1 233 ? -11.741 -5.695 -0.296 1.00 96.25 233 LYS A CA 1
ATOM 1846 C C . LYS A 1 233 ? -11.049 -6.042 1.025 1.00 96.25 233 LYS A C 1
ATOM 1848 O O . LYS A 1 233 ? -11.419 -7.032 1.651 1.00 96.25 233 LYS A O 1
ATOM 1853 N N . GLN A 1 234 ? -10.117 -5.221 1.505 1.00 95.44 234 GLN A N 1
ATOM 1854 C CA . GLN A 1 234 ? -9.468 -5.406 2.811 1.00 95.44 234 GLN A CA 1
ATOM 1855 C C . GLN A 1 234 ? -10.452 -5.348 3.977 1.00 95.44 234 GLN A C 1
ATOM 1857 O O . GLN A 1 234 ? -10.428 -6.220 4.848 1.00 95.44 234 GLN A O 1
ATOM 1862 N N . ILE A 1 235 ? -11.342 -4.352 3.977 1.00 95.38 235 ILE A N 1
ATOM 1863 C CA . ILE A 1 235 ? -12.396 -4.214 4.991 1.00 95.38 235 ILE A CA 1
ATOM 1864 C C . ILE A 1 235 ? -13.295 -5.454 4.991 1.00 95.38 235 ILE A C 1
ATOM 1866 O O . ILE A 1 235 ? -13.604 -6.006 6.053 1.00 95.38 235 ILE A O 1
ATOM 1870 N N . ALA A 1 236 ? -13.690 -5.922 3.804 1.00 93.56 236 ALA A N 1
ATOM 1871 C CA . ALA A 1 236 ? -14.512 -7.116 3.657 1.00 93.56 236 ALA A CA 1
ATOM 1872 C C . ALA A 1 236 ? -13.791 -8.377 4.159 1.00 93.56 236 ALA A C 1
ATOM 1874 O O . ALA A 1 236 ? -14.401 -9.182 4.859 1.00 93.56 236 ALA A O 1
ATOM 1875 N N . LEU A 1 237 ? -12.498 -8.541 3.855 1.00 92.88 237 LEU A N 1
ATOM 1876 C CA . LEU A 1 237 ? -11.690 -9.663 4.342 1.00 92.88 237 LEU A CA 1
ATOM 1877 C C . LEU A 1 237 ? -11.602 -9.677 5.870 1.00 92.88 237 LEU A C 1
ATOM 1879 O O . LEU A 1 237 ? -11.835 -10.720 6.470 1.00 92.88 237 LEU A O 1
ATOM 1883 N N . ALA A 1 238 ? -11.346 -8.529 6.501 1.00 90.75 238 ALA A N 1
ATOM 1884 C CA . ALA A 1 238 ? -11.299 -8.422 7.961 1.00 90.75 238 ALA A CA 1
ATOM 1885 C C . ALA A 1 238 ? -12.650 -8.740 8.620 1.00 90.75 238 ALA A C 1
ATOM 1887 O O . ALA A 1 238 ? -12.693 -9.324 9.699 1.00 90.75 238 ALA A O 1
ATOM 1888 N N . SER A 1 239 ? -13.751 -8.378 7.956 1.00 78.69 239 SER A N 1
ATOM 1889 C CA . SER A 1 239 ? -15.113 -8.600 8.454 1.00 78.69 239 SER A CA 1
ATOM 1890 C C . SER A 1 239 ? -15.591 -10.050 8.316 1.00 78.69 239 SER A C 1
ATOM 1892 O O . SER A 1 239 ? -16.536 -10.426 9.001 1.00 78.69 239 SER A O 1
ATOM 1894 N N . LYS A 1 240 ? -14.966 -10.853 7.440 1.00 69.38 240 LYS A N 1
ATOM 1895 C CA . LYS A 1 240 ? -15.313 -12.264 7.188 1.00 69.38 240 LYS A CA 1
ATOM 1896 C C . LYS A 1 240 ? -14.653 -13.258 8.149 1.00 69.38 240 LYS A C 1
ATOM 1898 O O . LYS A 1 240 ? -15.001 -14.429 8.102 1.00 69.38 240 LYS A O 1
ATOM 1903 N N . VAL A 1 241 ? -13.717 -12.829 9.000 1.00 58.22 241 VAL A N 1
ATOM 1904 C CA . VAL A 1 241 ? -13.050 -13.689 10.005 1.00 58.22 241 VAL A CA 1
ATOM 1905 C C . VAL A 1 241 ? -13.942 -13.880 11.252 1.00 58.22 241 VAL A C 1
ATOM 1907 O O . VAL A 1 241 ? -13.452 -13.873 12.377 1.00 58.22 241 VAL A O 1
ATOM 1910 N N . GLN A 1 242 ? -15.263 -13.980 11.060 1.00 42.22 242 GLN A N 1
ATOM 1911 C CA . GLN A 1 242 ? -16.238 -14.326 12.104 1.00 42.22 242 GLN A CA 1
ATOM 1912 C C . GLN A 1 242 ? -16.500 -15.829 12.113 1.00 42.22 242 GLN A C 1
ATOM 1914 O O . GLN A 1 242 ? -16.603 -16.409 11.009 1.00 42.22 242 GLN A O 1
#

Foldseek 3Di:
DEEEEEEEADDPDVVLVVVVCVQCVVLCVVPDDPYYYYAYPPDPPHPLVSVVVCVVVPHLEYEYFYQDAFCACCNPPSVVVSVVVVCVVPVSRHYFYFDYLQLPVLVLVLQVVLVVPPPPPPDLQEEEEEEDQDHPDVRRVVSVVVNQVVNCVVVPSYHYHYAHCDDDDDHPLNVLVVCVPDPHQEYEYEYAAEPSDPVVVVVVVSQVPGDHPYYHYGDYDGSDPSVSVSRVVRSVVRVPPD

Solvent-accessible surface area (backbone atoms only — not comparable to full-atom values): 13185 Å² total; per-residue (Å²): 88,59,26,40,36,41,33,35,60,52,44,94,47,61,68,52,42,50,51,50,49,65,50,47,48,67,50,54,70,76,48,95,61,91,37,76,45,74,24,12,74,66,27,83,55,34,52,71,62,50,51,52,51,40,42,76,75,56,34,43,30,37,39,39,37,43,68,37,59,54,55,37,62,58,65,72,43,54,52,53,50,56,51,51,54,48,34,70,78,37,77,80,50,44,74,36,69,26,62,44,50,55,61,40,67,44,56,52,49,49,52,52,54,38,53,65,69,48,74,81,69,91,66,82,42,40,36,34,37,42,33,35,62,50,52,86,38,64,66,24,48,57,40,48,55,49,34,45,55,52,45,39,63,72,47,66,84,35,53,61,40,78,22,14,78,35,80,44,81,48,32,54,67,52,51,49,61,67,38,60,82,49,84,46,58,34,41,37,39,34,48,67,43,60,77,79,61,74,58,65,60,56,49,51,54,57,58,73,71,50,89,60,89,41,75,46,72,34,65,52,43,66,81,44,70,40,50,40,51,48,53,53,51,27,54,50,56,34,67,62,78,114

Organism: NCBI:txid200904